Protein AF-0000000084575273 (afdb_homodimer)

Foldseek 3Di:
DALCVLVVPPVNVVVQVVVFVVVQCVVVDPPCPCLPPVCPPVSQPADEWDWDWDQDPVVQKIKIKTQAAPDDPVQWDWDDDPQKIKIKGWFDDPVPPPPPDDPDDDDHTTIGMGIGGHEPPFDPVQWDWDDDNRMIMIMGGRYDPVPPPPPPPPD/DALCVLVVPPVNVVVQVVVFVVVQCVVVDPPCPCLPPVCPPVSQPADEWDWDWDQDPVVQKIKIKTQAAPDDPVQWDWDDDPQKIKIKGWFDDPVPPPPPDDPDDDDHTTIGMGIGGHEPPFDPVQWDWDDDNRMIMIMGGRYDPVPPPPPPPPD

Structure (mmCIF, N/CA/C/O backbone):
data_AF-0000000084575273-model_v1
#
loop_
_entity.id
_entity.type
_entity.pdbx_description
1 polymer 'SHSP domain-containing protein'
#
loop_
_atom_site.group_PDB
_atom_site.id
_atom_site.type_symbol
_atom_site.label_atom_id
_atom_site.label_alt_id
_atom_site.label_comp_id
_atom_site.label_asym_id
_atom_site.label_entity_id
_atom_site.label_seq_id
_atom_site.pdbx_PDB_ins_code
_atom_site.Cartn_x
_atom_site.Cartn_y
_atom_site.Cartn_z
_atom_site.occupancy
_atom_site.B_iso_or_equiv
_atom_site.auth_seq_id
_atom_site.auth_comp_id
_atom_site.auth_asym_id
_atom_site.auth_atom_id
_atom_site.pdbx_PDB_model_num
ATOM 1 N N . MET A 1 1 ? -7.199 26.141 14.109 1 49.16 1 MET A N 1
ATOM 2 C CA . MET A 1 1 ? -8.18 25.125 13.758 1 49.16 1 MET A CA 1
ATOM 3 C C . MET A 1 1 ? -7.613 23.719 13.977 1 49.16 1 MET A C 1
ATOM 5 O O . MET A 1 1 ? -6.41 23.5 13.82 1 49.16 1 MET A O 1
ATOM 9 N N . SER A 1 2 ? -8.273 22.859 14.727 1 63.16 2 SER A N 1
ATOM 10 C CA . SER A 1 2 ? -7.863 21.516 15.086 1 63.16 2 SER A CA 1
ATOM 11 C C . SER A 1 2 ? -7.918 20.578 13.883 1 63.16 2 SER A C 1
ATOM 13 O O . SER A 1 2 ? -8.742 20.75 12.984 1 63.16 2 SER A O 1
ATOM 15 N N . LEU A 1 3 ? -6.77 20.016 13.594 1 72.94 3 LEU A N 1
ATOM 16 C CA . LEU A 1 3 ? -6.73 19.031 12.5 1 72.94 3 LEU A CA 1
ATOM 17 C C . LEU A 1 3 ? -7.93 18.094 12.57 1 72.94 3 LEU A C 1
ATOM 19 O O . LEU A 1 3 ? -8.492 17.734 11.539 1 72.94 3 LEU A O 1
ATOM 23 N N . VAL A 1 4 ? -8.383 17.938 13.672 1 65.69 4 VAL A N 1
ATOM 24 C CA . VAL A 1 4 ? -9.531 17.062 13.875 1 65.69 4 VAL A CA 1
ATOM 25 C C . VAL A 1 4 ? -10.773 17.672 13.25 1 65.69 4 VAL A C 1
ATOM 27 O O . VAL A 1 4 ? -11.555 16.984 12.594 1 65.69 4 VAL A O 1
ATOM 30 N N . SER A 1 5 ? -10.859 18.969 13.469 1 67.94 5 SER A N 1
ATOM 31 C CA . SER A 1 5 ? -12.031 19.656 12.945 1 67.94 5 SER A CA 1
ATOM 32 C C . SER A 1 5 ? -12.039 19.656 11.414 1 67.94 5 SER A C 1
ATOM 34 O O . SER A 1 5 ? -13.086 19.453 10.797 1 67.94 5 SER A O 1
ATOM 36 N N . PHE A 1 6 ? -10.906 19.781 10.953 1 72.81 6 PHE A N 1
ATOM 37 C CA . PHE A 1 6 ? -10.797 19.812 9.5 1 72.81 6 PHE A CA 1
ATOM 38 C C . PHE A 1 6 ? -11.117 18.453 8.898 1 72.81 6 PHE A C 1
ATOM 40 O O . PHE A 1 6 ? -11.906 18.359 7.953 1 72.81 6 PHE A O 1
ATOM 47 N N . PHE A 1 7 ? -10.664 17.406 9.5 1 74.88 7 PHE A N 1
ATOM 48 C CA . PHE A 1 7 ? -10.789 16.094 8.891 1 74.88 7 PHE A CA 1
ATOM 49 C C . PHE A 1 7 ? -12.141 15.469 9.234 1 74.88 7 PHE A C 1
ATOM 51 O O . PHE A 1 7 ? -12.586 14.531 8.562 1 74.88 7 PHE A O 1
ATOM 58 N N . SER A 1 8 ? -12.68 15.977 10.266 1 70.81 8 SER A N 1
ATOM 59 C CA . S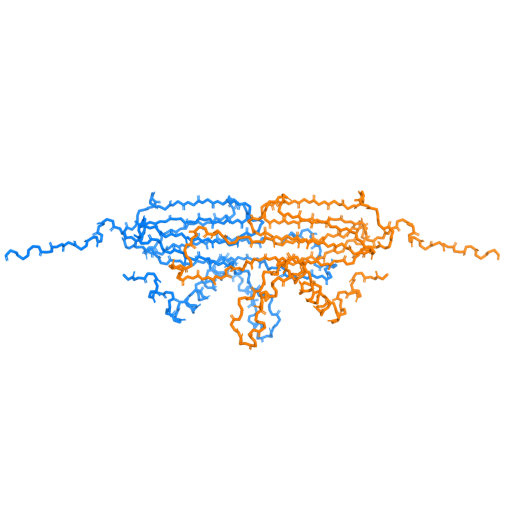ER A 1 8 ? -14.016 15.492 10.609 1 70.81 8 SER A CA 1
ATOM 60 C C . SER A 1 8 ? -15.078 16.109 9.711 1 70.81 8 SER A C 1
ATOM 62 O O . SER A 1 8 ? -16.219 15.656 9.688 1 70.81 8 SER A O 1
ATOM 64 N N . ASP A 1 9 ? -14.594 17.172 9.047 1 73.06 9 ASP A N 1
ATOM 65 C CA . ASP A 1 9 ? -15.5 17.859 8.125 1 73.06 9 ASP A CA 1
ATOM 66 C C . ASP A 1 9 ? -15.75 17.016 6.879 1 73.06 9 ASP A C 1
ATOM 68 O O . ASP A 1 9 ? -14.805 16.578 6.219 1 73.06 9 ASP A O 1
ATOM 72 N N . PRO A 1 10 ? -16.984 16.562 6.598 1 73.38 10 PRO A N 1
ATOM 73 C CA . PRO A 1 10 ? -17.297 15.82 5.375 1 73.38 10 PRO A CA 1
ATOM 74 C C . PRO A 1 10 ? -16.719 16.469 4.121 1 73.38 10 PRO A C 1
ATOM 76 O O . PRO A 1 10 ? -16.562 15.812 3.092 1 73.38 10 PRO A O 1
ATO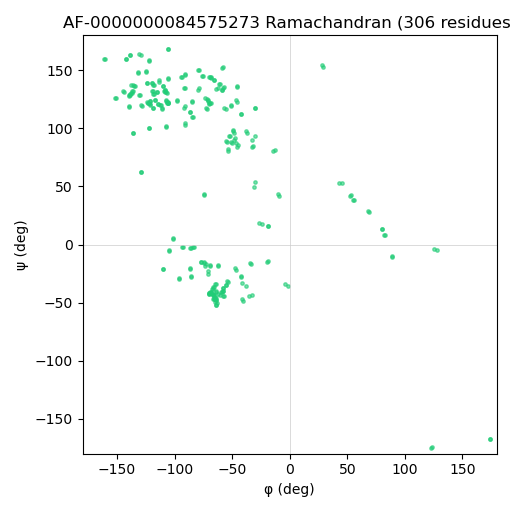M 79 N N . LEU A 1 11 ? -16.484 17.719 4.344 1 74.75 11 LEU A N 1
ATOM 80 C CA . LEU A 1 11 ? -15.969 18.469 3.205 1 74.75 11 LEU A CA 1
ATOM 81 C C . LEU A 1 11 ? -14.523 18.094 2.902 1 74.75 11 LEU A C 1
ATOM 83 O O . LEU A 1 11 ? -14.047 18.297 1.785 1 74.75 11 LEU A O 1
ATOM 87 N N . TYR A 1 12 ? -13.945 17.453 3.916 1 76.75 12 TYR A N 1
ATOM 88 C CA . TYR A 1 12 ? -12.547 17.094 3.703 1 76.75 12 TYR A CA 1
ATOM 89 C C . TYR A 1 12 ? -12.414 16.078 2.578 1 76.75 12 TYR A C 1
ATOM 91 O O . TYR A 1 12 ? -11.586 16.25 1.677 1 76.75 12 TYR A O 1
ATOM 99 N N . ASP A 1 13 ? -13.188 15.055 2.66 1 77.62 13 ASP A N 1
ATOM 100 C CA . ASP A 1 13 ? -13.133 14.023 1.634 1 77.62 13 ASP A CA 1
ATOM 101 C C . ASP A 1 13 ? -13.422 14.602 0.251 1 77.62 13 ASP A C 1
ATOM 103 O O . ASP A 1 13 ? -12.789 14.219 -0.734 1 77.62 13 ASP A O 1
ATOM 107 N N . GLU A 1 14 ? -14.328 15.5 0.305 1 77.75 14 GLU A N 1
ATOM 108 C CA . GLU A 1 14 ? -14.703 16.125 -0.96 1 77.75 14 GLU A CA 1
ATOM 109 C C . GLU A 1 14 ? -13.578 17.016 -1.481 1 77.75 14 GLU A C 1
ATOM 111 O O . GLU A 1 14 ? -13.273 17.016 -2.676 1 77.75 14 GLU A O 1
ATOM 116 N N . PHE A 1 15 ? -13.055 17.703 -0.609 1 76.69 15 PHE A N 1
ATOM 117 C CA . PHE A 1 15 ? -11.961 18.594 -0.99 1 76.69 15 PHE A CA 1
ATOM 118 C C . PHE A 1 15 ? -10.766 17.781 -1.479 1 76.69 15 PHE A C 1
ATOM 120 O O . PHE A 1 15 ? -10.172 18.109 -2.51 1 76.69 15 PHE A O 1
ATOM 127 N N . ASP A 1 16 ? -10.469 16.781 -0.729 1 79.75 16 ASP A N 1
ATOM 128 C CA . ASP A 1 16 ? -9.344 15.93 -1.094 1 79.75 16 ASP A CA 1
ATOM 129 C C . ASP A 1 16 ? -9.555 15.312 -2.475 1 79.75 16 ASP A C 1
ATOM 131 O O . ASP A 1 16 ? -8.617 15.258 -3.281 1 79.75 16 ASP A O 1
ATOM 135 N N . ARG A 1 17 ? -10.734 14.914 -2.711 1 78.56 17 ARG A N 1
ATOM 136 C CA . ARG A 1 17 ? -11.062 14.344 -4.012 1 78.56 17 ARG A CA 1
ATOM 137 C C . ARG A 1 17 ? -10.961 15.383 -5.113 1 78.56 17 ARG A C 1
ATOM 139 O O . ARG A 1 17 ? -10.406 15.117 -6.18 1 78.56 17 ARG A O 1
ATOM 146 N N . LEU A 1 18 ? -11.477 16.547 -4.801 1 77.19 18 LEU A N 1
ATOM 147 C CA . LEU A 1 18 ? -11.438 17.625 -5.777 1 77.19 18 LEU A CA 1
ATOM 148 C C . LEU A 1 18 ? -10 18.031 -6.078 1 77.19 18 LEU A C 1
ATOM 150 O O . LEU A 1 18 ? -9.648 18.281 -7.234 1 77.19 18 LEU A O 1
ATOM 154 N N . PHE A 1 19 ? -9.258 18.078 -5.105 1 78.62 19 PHE A N 1
ATOM 155 C CA . PHE A 1 19 ? -7.855 18.422 -5.285 1 78.62 19 PHE A CA 1
ATOM 156 C C . PHE A 1 19 ? -7.129 17.359 -6.09 1 78.62 19 PHE A C 1
ATOM 158 O O . PHE A 1 19 ? -6.332 17.672 -6.977 1 78.62 19 PHE A O 1
ATOM 165 N N . ASP A 1 20 ? -7.363 16.172 -5.711 1 80.19 20 ASP A N 1
ATOM 166 C CA . ASP A 1 20 ? -6.738 15.07 -6.445 1 80.19 20 ASP A CA 1
ATOM 167 C C . ASP A 1 20 ? -7.117 15.109 -7.922 1 80.19 20 ASP A C 1
ATOM 169 O O . ASP A 1 20 ? -6.258 14.938 -8.789 1 80.19 20 ASP A O 1
ATOM 173 N N . GLU A 1 21 ? -8.352 15.336 -8.156 1 78.75 21 GLU A N 1
ATOM 174 C CA . GLU A 1 21 ? -8.82 15.398 -9.539 1 78.75 21 GLU A CA 1
ATOM 175 C C . GLU A 1 21 ? -8.203 16.578 -10.281 1 78.75 21 GLU A C 1
ATOM 177 O O . GLU A 1 21 ? -7.777 16.438 -11.43 1 78.75 21 GLU A O 1
ATOM 182 N N . ALA A 1 22 ? -8.227 17.672 -9.656 1 78.69 22 ALA A N 1
ATOM 183 C CA . ALA A 1 22 ? -7.648 18.875 -10.258 1 78.69 22 ALA A CA 1
ATOM 184 C C . ALA A 1 22 ? -6.156 18.688 -10.531 1 78.69 22 ALA A C 1
ATOM 186 O O . ALA A 1 22 ? -5.656 19.094 -11.586 1 78.69 22 ALA A O 1
ATOM 187 N N . PHE A 1 23 ? -5.512 18.172 -9.703 1 78 23 PHE A N 1
ATOM 188 C CA . PHE A 1 23 ? -4.082 17.922 -9.828 1 78 23 PHE A CA 1
ATOM 189 C C . PHE A 1 23 ? -3.801 16.953 -10.969 1 78 23 PHE A C 1
ATOM 191 O O . PHE A 1 23 ? -2.916 17.203 -11.797 1 78 23 PHE A O 1
ATOM 198 N N . THR A 1 24 ? -4.48 15.859 -10.922 1 76 24 THR A N 1
ATOM 199 C CA . THR A 1 24 ? -4.285 14.859 -11.961 1 76 24 THR A CA 1
ATOM 200 C C . THR A 1 24 ? -4.566 15.453 -13.336 1 76 24 THR A C 1
ATOM 202 O O . THR A 1 24 ? -3.836 15.18 -14.297 1 76 24 THR A O 1
ATOM 205 N N . ARG A 1 25 ? -5.559 16.266 -13.469 1 76.25 25 ARG A N 1
ATOM 206 C CA . ARG A 1 25 ? -5.918 16.891 -14.734 1 76.25 25 ARG A CA 1
ATOM 207 C C . ARG A 1 25 ? -4.836 17.875 -15.18 1 76.25 25 ARG A C 1
ATOM 209 O O . ARG A 1 25 ? -4.52 17.953 -16.375 1 76.25 25 ARG A O 1
ATOM 216 N N . ARG A 1 26 ? -4.359 18.625 -14.266 1 76.19 26 ARG A N 1
ATOM 217 C CA . ARG A 1 26 ? -3.373 19.656 -14.562 1 76.19 26 ARG A CA 1
ATOM 218 C C . ARG A 1 26 ? -2.031 19.031 -14.938 1 76.19 26 ARG A C 1
ATOM 220 O O . ARG A 1 26 ? -1.304 19.578 -15.773 1 76.19 26 ARG A O 1
ATOM 227 N N . THR A 1 27 ? -1.671 18.094 -14.281 1 72.62 27 THR A N 1
ATOM 228 C CA . THR A 1 27 ? -0.348 17.516 -14.492 1 72.62 27 THR A CA 1
ATOM 229 C C . THR A 1 27 ? -0.38 16.484 -15.617 1 72.62 27 THR A C 1
ATOM 231 O O . THR A 1 27 ? 0.667 16.094 -16.141 1 72.62 27 THR A O 1
ATOM 234 N N . SER A 1 28 ? -1.51 15.922 -15.789 1 71.06 28 SER A N 1
ATOM 235 C CA . SER A 1 28 ? -1.621 15.008 -16.922 1 71.06 28 SER A CA 1
ATOM 236 C C . SER A 1 28 ? -1.703 15.773 -18.234 1 71.06 28 SER A C 1
ATOM 238 O O . SER A 1 28 ? -1.448 15.211 -19.312 1 71.06 28 SER A O 1
ATOM 240 N N . GLY A 1 29 ? -0.946 16.922 -18.672 1 55.94 29 GLY A N 1
ATOM 241 C CA . GLY A 1 29 ? -1.046 17.719 -19.891 1 55.94 29 GLY A CA 1
ATOM 242 C C . GLY A 1 29 ? -2.443 17.75 -20.484 1 55.94 29 GLY A C 1
ATOM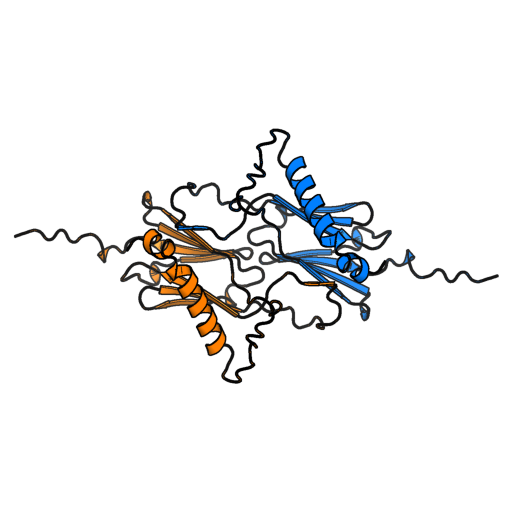 243 O O . GLY A 1 29 ? -3.287 16.922 -20.109 1 55.94 29 GLY A O 1
ATOM 244 N N . GLY A 1 30 ? -2.801 19.016 -21.312 1 48.44 30 GLY A N 1
ATOM 245 C CA . GLY A 1 30 ? -4.027 19.406 -21.984 1 48.44 30 GLY A CA 1
ATOM 246 C C . GLY A 1 30 ? -4.711 18.25 -22.688 1 48.44 30 GLY A C 1
ATOM 247 O O . GLY A 1 30 ? -5.734 18.438 -23.359 1 48.44 30 GLY A O 1
ATOM 248 N N . ASN A 1 31 ? -3.936 17.484 -23.469 1 40.25 31 ASN A N 1
ATOM 249 C CA . ASN A 1 31 ? -4.812 16.547 -24.156 1 40.25 31 ASN A CA 1
ATOM 250 C C . ASN A 1 31 ? -5.691 15.781 -23.188 1 40.25 31 ASN A C 1
ATOM 252 O O . ASN A 1 31 ? -5.184 15.055 -22.328 1 40.25 31 ASN A O 1
ATOM 256 N N . GLY A 1 32 ? -6.777 16.484 -22.781 1 39.19 32 GLY A N 1
ATOM 257 C CA . GLY A 1 32 ? -7.91 15.914 -22.078 1 39.19 32 GLY A CA 1
ATOM 258 C C . GLY A 1 32 ? -8.016 14.406 -22.219 1 39.19 32 GLY A C 1
ATOM 259 O O . GLY A 1 32 ? -8.781 13.906 -23.031 1 39.19 32 GLY A O 1
ATOM 260 N N . ALA A 1 33 ? -6.953 13.852 -22.641 1 36.97 33 ALA A N 1
ATOM 261 C CA . ALA A 1 33 ? -7.387 12.461 -22.688 1 36.97 33 ALA A CA 1
ATOM 262 C C . ALA A 1 33 ? -8.438 12.18 -21.625 1 36.97 33 ALA A C 1
ATOM 264 O O . ALA A 1 33 ? -8.289 12.586 -20.469 1 36.97 33 ALA A O 1
ATOM 265 N N . GLN A 1 34 ? -9.688 12.297 -22 1 34.72 34 GLN A N 1
ATOM 266 C CA . GLN A 1 34 ? -10.906 11.766 -21.391 1 34.72 34 GLN A CA 1
ATOM 267 C C . GLN A 1 34 ? -10.586 10.789 -20.266 1 34.72 34 GLN A C 1
ATOM 269 O O . GLN A 1 34 ? -10.25 9.633 -20.531 1 34.72 34 GLN A O 1
ATOM 274 N N . VAL A 1 35 ? -9.641 11.102 -19.484 1 39.31 35 VAL A N 1
ATOM 275 C CA . VAL A 1 35 ? -10.016 10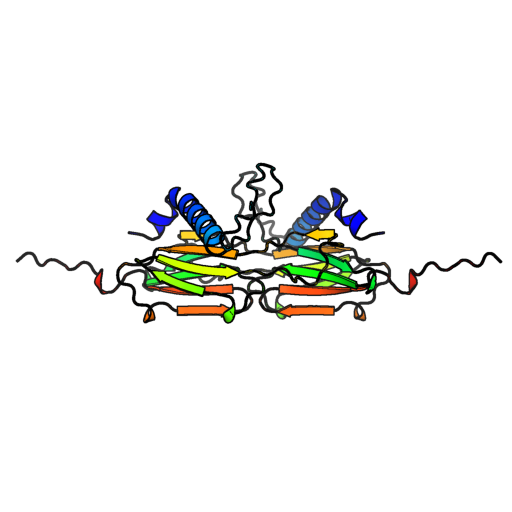.227 -18.391 1 39.31 35 VAL A CA 1
ATOM 276 C C . VAL A 1 35 ? -11.531 10.047 -18.359 1 39.31 35 VAL A C 1
ATOM 278 O O . VAL A 1 35 ? -12.273 11 -18.109 1 39.31 35 VAL A O 1
ATOM 281 N N . ALA A 1 36 ? -12.062 9.727 -19.516 1 34.69 36 ALA A N 1
ATOM 282 C CA . ALA A 1 36 ? -13.484 9.383 -19.625 1 34.69 36 ALA A CA 1
ATOM 283 C C . ALA A 1 36 ? -14.102 9.156 -18.25 1 34.69 36 ALA A C 1
ATOM 285 O O . ALA A 1 36 ? -13.625 8.312 -17.484 1 34.69 36 ALA A O 1
ATOM 286 N N . ARG A 1 37 ? -14.484 10.172 -17.531 1 36.38 37 ARG A N 1
ATOM 287 C CA . ARG A 1 37 ? -15.633 9.859 -16.688 1 36.38 37 ARG A CA 1
ATOM 288 C C . ARG A 1 37 ? -16.438 8.695 -17.281 1 36.38 37 ARG A C 1
ATOM 290 O O . ARG A 1 37 ? -17.422 8.914 -17.984 1 36.38 37 ARG A O 1
ATOM 297 N N . ARG A 1 38 ? -15.867 7.879 -18.234 1 34.81 38 ARG A N 1
ATOM 298 C CA . ARG A 1 38 ? -16.875 6.852 -18.5 1 34.81 38 ARG A CA 1
ATOM 299 C C . ARG A 1 38 ? -17.688 6.551 -17.234 1 34.81 38 ARG A C 1
ATOM 301 O O . ARG A 1 38 ? -17.109 6.223 -16.188 1 34.81 38 ARG A O 1
ATOM 308 N N . ASP A 1 39 ? -18.672 7.273 -16.938 1 35.72 39 ASP A N 1
ATOM 309 C CA . ASP A 1 39 ? -19.812 6.898 -16.125 1 35.72 39 ASP A CA 1
ATOM 310 C C . ASP A 1 39 ? -19.719 5.445 -15.664 1 35.72 39 ASP A C 1
ATOM 312 O O . ASP A 1 39 ? -20.641 4.91 -15.07 1 35.72 39 ASP A O 1
ATOM 316 N N . ASN A 1 40 ? -19.125 4.609 -16.656 1 36.75 40 ASN A N 1
ATOM 317 C CA . ASN A 1 40 ? -19.281 3.193 -16.344 1 36.75 40 ASN A CA 1
ATOM 318 C C . ASN A 1 40 ? -18.453 2.789 -15.133 1 36.75 40 ASN A C 1
ATOM 320 O O . ASN A 1 40 ? -17.297 3.197 -15 1 36.75 40 ASN A O 1
ATOM 324 N N . ASN A 1 41 ? -19 2.299 -14.164 1 40.75 41 ASN A N 1
ATOM 325 C CA . ASN A 1 41 ? -18.594 1.621 -12.938 1 40.75 41 ASN A CA 1
ATOM 326 C C . ASN A 1 41 ? -17.172 1.079 -13.023 1 40.75 41 ASN A C 1
ATOM 328 O O . ASN A 1 41 ? -16.703 0.406 -12.109 1 40.75 41 ASN A O 1
ATOM 332 N N . ASN A 1 42 ? -16.484 0.991 -14.359 1 40 42 ASN A N 1
ATOM 333 C CA . ASN A 1 42 ? -15.227 0.257 -14.492 1 40 42 ASN A CA 1
ATOM 334 C C . ASN A 1 42 ? -14.031 1.2 -14.609 1 40 42 ASN A C 1
ATOM 336 O O . ASN A 1 42 ? -13.062 0.896 -15.305 1 40 42 ASN A O 1
ATOM 340 N N . ALA A 1 43 ? -14.086 2.48 -14.688 1 44.41 43 ALA A N 1
ATOM 341 C CA . ALA A 1 43 ? -12.898 3.314 -14.805 1 44.41 43 ALA A CA 1
ATOM 342 C C . ALA A 1 43 ? -11.82 2.881 -13.812 1 44.41 43 ALA A C 1
ATOM 344 O O . ALA A 1 43 ? -12.125 2.529 -12.672 1 44.41 43 ALA A O 1
ATOM 345 N N . PRO A 1 44 ? -10.672 2.557 -14.367 1 49.44 44 PRO A N 1
ATOM 346 C CA . PRO A 1 44 ? -9.633 2.143 -13.422 1 49.44 44 PRO A CA 1
ATOM 347 C C . PRO A 1 44 ? -9.469 3.119 -12.266 1 49.44 44 PRO A C 1
ATOM 349 O O . PRO A 1 44 ? -9.438 4.336 -12.469 1 49.44 44 PRO A O 1
ATOM 352 N N . ARG A 1 45 ? -9.977 2.928 -11.219 1 60.06 45 ARG A N 1
ATOM 353 C CA . ARG A 1 45 ? -9.883 3.791 -10.047 1 60.06 45 ARG A CA 1
ATOM 354 C C . ARG A 1 45 ? -8.461 4.312 -9.859 1 60.06 45 ARG A C 1
ATOM 356 O O . ARG A 1 45 ? -7.5 3.541 -9.922 1 60.06 45 ARG A O 1
ATOM 363 N N . ALA A 1 46 ? -8.227 5.699 -10.047 1 74.5 46 ALA A N 1
ATOM 364 C CA . ALA A 1 46 ? -6.98 6.43 -9.844 1 74.5 46 ALA A CA 1
ATOM 365 C C . ALA A 1 46 ? -6.328 6.043 -8.523 1 74.5 46 ALA A C 1
ATOM 367 O O . ALA A 1 46 ? -7.023 5.734 -7.547 1 74.5 46 ALA A O 1
ATOM 368 N N . PHE A 1 47 ? -5.016 5.836 -8.602 1 84.25 47 PHE A N 1
ATOM 369 C CA . PHE A 1 47 ? -4.262 5.551 -7.387 1 84.25 47 PHE A CA 1
ATOM 370 C C . PHE A 1 47 ? -4.469 6.652 -6.352 1 84.25 47 PHE A C 1
ATOM 372 O O . PHE A 1 47 ? -4.262 7.832 -6.645 1 84.25 47 PHE A O 1
ATOM 379 N N . ARG A 1 48 ? -5.023 6.352 -5.281 1 89.75 48 ARG A N 1
ATOM 380 C CA . ARG A 1 48 ? -5.188 7.219 -4.121 1 89.75 48 ARG A CA 1
ATOM 381 C C . ARG A 1 48 ? -4.555 6.602 -2.881 1 89.75 48 ARG A C 1
ATOM 383 O O . ARG A 1 48 ? -5.148 5.734 -2.236 1 89.75 48 ARG A O 1
ATOM 390 N N . PRO A 1 49 ? -3.348 7.059 -2.543 1 94.06 49 PRO A N 1
ATOM 391 C CA . PRO A 1 49 ? -2.654 6.438 -1.411 1 94.06 49 PRO A CA 1
ATOM 392 C C . PRO A 1 49 ? -3.428 6.574 -0.101 1 94.06 49 PRO A C 1
ATOM 394 O O . PRO A 1 49 ? -4.039 7.613 0.155 1 94.06 49 PRO A O 1
ATOM 397 N N . SER A 1 50 ? -3.461 5.52 0.679 1 93.12 50 SER A N 1
ATOM 398 C CA . SER A 1 50 ? -4.016 5.586 2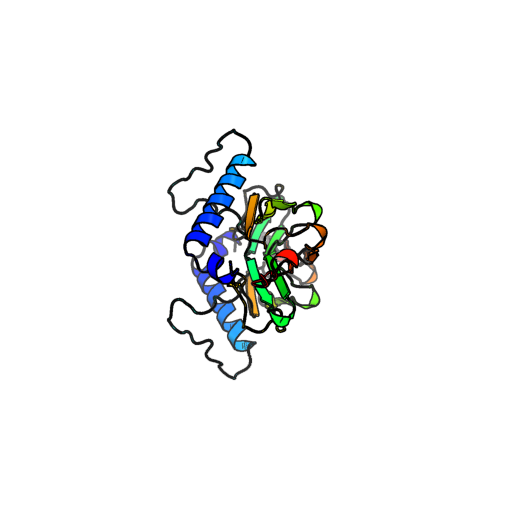.027 1 93.12 50 SER A CA 1
ATOM 399 C C . SER A 1 50 ? -3.145 6.441 2.941 1 93.12 50 SER A C 1
ATOM 401 O O . SER A 1 50 ? -1.916 6.383 2.869 1 93.12 50 SER A O 1
ATOM 403 N N . VAL A 1 51 ? -3.816 7.195 3.859 1 93 51 VAL A N 1
ATOM 404 C CA . VAL A 1 51 ? -3.08 8.078 4.754 1 93 51 VAL A CA 1
ATOM 405 C C . VAL A 1 51 ? -3.604 7.93 6.18 1 93 51 VAL A C 1
ATOM 407 O O . VAL A 1 51 ? -4.812 7.809 6.395 1 93 51 VAL A O 1
ATOM 410 N N . ASP A 1 52 ? -2.652 7.867 7.125 1 92.19 52 ASP A N 1
ATOM 411 C CA . ASP A 1 52 ? -2.951 8.062 8.539 1 92.19 52 ASP A CA 1
ATOM 412 C C . ASP A 1 52 ? -2.408 9.398 9.039 1 92.19 52 ASP A C 1
ATOM 414 O O . ASP A 1 52 ? -1.277 9.766 8.727 1 92.19 52 ASP A O 1
ATOM 418 N N . ILE A 1 53 ? -3.225 10.094 9.734 1 91.69 53 ILE A N 1
ATOM 419 C CA . ILE A 1 53 ? -2.777 11.328 10.375 1 91.69 53 ILE A CA 1
ATOM 420 C C . ILE A 1 53 ? -3 11.234 11.883 1 91.69 53 ILE A C 1
ATOM 422 O O . ILE A 1 53 ? -4.129 11.039 12.336 1 91.69 53 ILE A O 1
ATOM 426 N N . HIS A 1 54 ? -1.912 11.359 12.562 1 91.56 54 HIS A N 1
ATOM 427 C CA . HIS A 1 54 ? -1.925 11.258 14.023 1 91.56 54 HIS A CA 1
ATOM 428 C C . HIS A 1 54 ? -1.43 12.547 14.664 1 91.56 54 HIS A C 1
ATOM 430 O O . HIS A 1 54 ? -0.397 13.094 14.266 1 91.56 54 HIS A O 1
ATOM 436 N N . GLU A 1 55 ? -2.221 12.977 15.633 1 88.62 55 GLU A N 1
ATOM 437 C CA . GLU A 1 55 ? -1.827 14.148 16.406 1 88.62 55 GLU A CA 1
ATOM 438 C C . GLU A 1 55 ? -1.394 13.75 17.828 1 88.62 55 GLU A C 1
ATOM 440 O O . GLU A 1 55 ? -2.152 13.117 18.547 1 88.62 55 GLU A O 1
ATOM 445 N N . ASP A 1 56 ? -0.205 14.141 18.125 1 88.12 56 ASP A N 1
ATOM 446 C CA . ASP A 1 56 ? 0.315 13.977 19.484 1 88.12 56 ASP A CA 1
ATOM 447 C C . ASP A 1 56 ? 0.395 15.328 20.203 1 88.12 56 ASP A C 1
ATOM 449 O O . ASP A 1 56 ? 1.367 16.062 20.047 1 88.12 56 ASP A O 1
ATOM 453 N N . LYS A 1 57 ? -0.565 15.594 21.062 1 84.62 57 LYS A N 1
ATOM 454 C CA . LYS A 1 57 ? -0.647 16.875 21.734 1 84.62 57 LYS A CA 1
ATOM 455 C C . LYS A 1 57 ? 0.518 17.062 22.703 1 84.62 57 LYS A C 1
ATOM 457 O O . LYS A 1 57 ? 1.06 18.172 22.828 1 84.62 57 LYS A O 1
ATOM 462 N N . GLU A 1 58 ? 0.851 15.969 23.344 1 86.5 58 GLU A N 1
ATOM 463 C CA . GLU A 1 58 ? 1.921 16.031 24.328 1 86.5 58 GLU A CA 1
ATOM 464 C C . GLU A 1 58 ? 3.256 16.375 23.688 1 86.5 58 GLU A C 1
ATOM 466 O O . GLU A 1 58 ? 4.016 17.188 24.203 1 86.5 58 GLU A O 1
ATOM 471 N N . LYS A 1 59 ? 3.445 15.93 22.531 1 89.25 59 LYS A N 1
ATOM 472 C CA . LYS A 1 59 ? 4.715 16.156 21.844 1 89.25 59 LYS A CA 1
ATOM 473 C C . LYS A 1 59 ? 4.598 17.281 20.828 1 89.25 59 LYS A C 1
ATOM 475 O O . LYS A 1 59 ? 5.559 17.594 20.125 1 89.25 59 LYS A O 1
ATOM 480 N N . ASN A 1 60 ? 3.477 17.922 20.766 1 89.81 60 ASN A N 1
ATOM 481 C CA . ASN A 1 60 ? 3.211 18.938 19.734 1 89.81 60 ASN A CA 1
ATOM 482 C C . ASN A 1 60 ? 3.654 18.453 18.359 1 89.81 60 ASN A C 1
ATOM 484 O O . ASN A 1 60 ? 4.395 19.156 17.672 1 89.81 60 ASN A O 1
ATOM 488 N N . LEU A 1 61 ? 3.146 17.234 18 1 91.62 61 LEU A N 1
ATOM 489 C CA . LEU A 1 61 ? 3.639 16.594 16.781 1 91.62 61 LEU A CA 1
ATOM 490 C C . LEU A 1 61 ? 2.49 15.977 15.984 1 91.62 61 LEU A C 1
ATOM 492 O O . LEU A 1 61 ? 1.619 15.32 16.562 1 91.62 61 LEU A O 1
ATOM 496 N N . VAL A 1 62 ? 2.492 16.312 14.719 1 92.5 62 VAL A N 1
ATOM 497 C CA . VAL A 1 62 ? 1.595 15.641 13.781 1 92.5 62 VAL A CA 1
ATOM 498 C C . VAL A 1 62 ? 2.395 14.695 12.891 1 92.5 62 VAL A C 1
ATOM 500 O O . VAL A 1 62 ? 3.459 15.062 12.383 1 92.5 62 VAL A O 1
ATOM 503 N N . THR A 1 63 ? 1.897 13.5 12.812 1 94.06 63 THR A N 1
ATOM 504 C CA . THR A 1 63 ? 2.527 12.516 11.945 1 94.06 63 THR A CA 1
ATOM 505 C C . THR A 1 63 ? 1.56 12.047 10.859 1 94.06 63 THR A C 1
ATOM 507 O O . THR A 1 63 ? 0.481 11.531 11.156 1 94.06 63 THR A O 1
ATOM 510 N N . ALA A 1 64 ? 1.912 12.297 9.625 1 94.31 64 ALA A N 1
ATOM 511 C CA . ALA A 1 64 ? 1.163 11.797 8.477 1 94.31 64 ALA A CA 1
ATOM 512 C C . ALA A 1 64 ? 1.908 10.656 7.793 1 94.31 64 ALA A C 1
ATOM 514 O O . ALA A 1 64 ? 3.072 10.805 7.414 1 94.31 64 ALA A O 1
ATOM 515 N N . THR A 1 65 ? 1.243 9.531 7.719 1 95.19 65 THR A N 1
ATOM 516 C CA . THR A 1 65 ? 1.848 8.344 7.125 1 95.19 65 THR A CA 1
ATOM 517 C C . THR A 1 65 ? 1.115 7.949 5.848 1 95.19 65 THR A C 1
ATOM 519 O O . THR A 1 65 ? -0.094 7.711 5.867 1 95.19 65 THR A O 1
ATOM 522 N N . PHE A 1 66 ? 1.817 7.895 4.672 1 95.88 66 PHE A N 1
ATOM 523 C CA . PHE A 1 66 ? 1.262 7.57 3.363 1 95.88 66 PHE A CA 1
ATOM 524 C C . PHE A 1 66 ? 1.758 6.211 2.887 1 95.88 66 PHE A C 1
ATOM 526 O O . PHE A 1 66 ? 2.941 5.895 3.021 1 95.88 66 PHE A O 1
ATOM 533 N N . GLU A 1 67 ? 0.867 5.418 2.35 1 96.06 67 GLU A N 1
ATOM 534 C CA . GLU A 1 67 ? 1.301 4.207 1.658 1 96.06 67 GLU A CA 1
ATOM 535 C C . GLU A 1 67 ? 1.622 4.492 0.194 1 96.06 67 GLU A C 1
ATOM 537 O O . GLU A 1 67 ? 0.726 4.801 -0.595 1 96.06 67 GLU A O 1
ATOM 542 N N . LEU A 1 68 ? 2.9 4.352 -0.135 1 96.06 68 LEU A N 1
ATOM 543 C CA . LEU A 1 68 ? 3.387 4.617 -1.484 1 96.06 68 LEU A CA 1
ATOM 544 C C . LEU A 1 68 ? 4.211 3.443 -2.008 1 96.06 68 LEU A C 1
ATOM 546 O O . LEU A 1 68 ? 5.391 3.602 -2.33 1 96.06 68 LEU A O 1
ATOM 550 N N . PRO A 1 69 ? 3.561 2.295 -2.133 1 94.56 69 PRO A N 1
ATOM 551 C CA . PRO A 1 69 ? 4.32 1.119 -2.566 1 94.56 69 PRO A CA 1
ATOM 552 C C . PRO A 1 69 ? 4.988 1.315 -3.926 1 94.56 69 PRO A C 1
ATOM 554 O O . PRO A 1 69 ? 4.332 1.734 -4.883 1 94.56 69 PRO A O 1
ATOM 557 N N . GLY A 1 70 ? 6.266 0.955 -3.988 1 93.31 70 GLY A N 1
ATOM 558 C CA . GLY A 1 70 ? 6.992 0.966 -5.246 1 93.31 70 GLY A CA 1
ATOM 559 C C . GLY A 1 70 ? 7.648 2.301 -5.547 1 93.31 70 GLY A C 1
ATOM 560 O O . GLY A 1 70 ? 8.438 2.412 -6.488 1 93.31 70 GLY A O 1
ATOM 561 N N . LEU A 1 71 ? 7.32 3.326 -4.762 1 94.06 71 LEU A N 1
ATOM 562 C CA . LEU A 1 71 ? 7.863 4.652 -5.039 1 94.06 71 LEU A CA 1
ATOM 563 C C . LEU A 1 71 ? 9.172 4.875 -4.285 1 94.06 71 LEU A C 1
ATOM 565 O O . LEU A 1 71 ? 9.359 4.34 -3.189 1 94.06 71 LEU A O 1
ATOM 569 N N . LYS A 1 72 ? 10.016 5.617 -4.945 1 93.94 72 LYS A N 1
ATOM 570 C CA . LYS A 1 72 ? 11.258 6.078 -4.336 1 93.94 72 LYS A CA 1
ATOM 571 C C . LYS A 1 72 ? 11.18 7.559 -3.975 1 93.94 72 LYS A C 1
ATOM 573 O O . LYS A 1 72 ? 10.227 8.25 -4.359 1 93.94 72 LYS A O 1
ATOM 578 N N . LYS A 1 73 ? 12.156 7.961 -3.219 1 94.62 73 LYS A N 1
ATOM 579 C CA . LYS A 1 73 ? 12.18 9.344 -2.752 1 94.62 73 LYS A CA 1
ATOM 580 C C . LYS A 1 73 ? 12.102 10.32 -3.922 1 94.62 73 LYS A C 1
ATOM 582 O O . LYS A 1 73 ? 11.445 11.359 -3.83 1 94.62 73 LYS A O 1
ATOM 587 N N . GLU A 1 74 ? 12.711 9.922 -5.016 1 93.69 74 GLU A N 1
ATOM 588 C CA . GLU A 1 74 ? 12.773 10.812 -6.172 1 93.69 74 GLU A CA 1
ATOM 589 C C . GLU A 1 74 ? 11.43 10.898 -6.883 1 93.69 74 GLU A C 1
ATOM 591 O O . GLU A 1 74 ? 11.195 11.812 -7.672 1 93.69 74 GLU A O 1
ATOM 596 N N . ASP A 1 75 ? 10.539 9.969 -6.578 1 92.81 75 ASP A N 1
ATOM 597 C CA . ASP A 1 75 ? 9.25 9.906 -7.25 1 92.81 75 ASP A CA 1
ATOM 598 C C . ASP A 1 75 ? 8.188 10.68 -6.473 1 92.81 75 ASP A C 1
ATOM 600 O O . ASP A 1 75 ? 7.043 10.789 -6.918 1 92.81 75 ASP A O 1
ATOM 604 N N . VAL A 1 76 ? 8.562 11.219 -5.348 1 95.88 76 VAL A N 1
ATOM 605 C CA . VAL A 1 76 ? 7.59 11.836 -4.457 1 95.88 76 VAL A CA 1
ATOM 606 C C . VAL A 1 76 ? 7.906 13.32 -4.297 1 95.88 76 VAL A C 1
ATOM 608 O O . VAL A 1 76 ? 9.062 13.703 -4.078 1 95.88 76 VAL A O 1
ATOM 611 N N . ASN A 1 77 ? 6.875 14.102 -4.504 1 95.5 77 ASN A N 1
ATOM 612 C CA . ASN A 1 77 ? 6.973 15.547 -4.285 1 95.5 77 ASN A CA 1
ATOM 613 C C . ASN A 1 77 ? 6.199 15.977 -3.041 1 95.5 77 ASN A C 1
ATOM 615 O O . ASN A 1 77 ? 5.059 15.555 -2.836 1 95.5 77 ASN A O 1
ATOM 619 N N . ILE A 1 78 ? 6.848 16.75 -2.209 1 95.62 78 ILE A N 1
ATOM 620 C CA . ILE A 1 78 ? 6.215 17.312 -1.019 1 95.62 78 ILE A CA 1
ATOM 621 C C . ILE A 1 78 ? 6.316 18.828 -1.053 1 95.62 78 ILE A C 1
ATOM 623 O O . ILE A 1 78 ? 7.414 19.391 -1.113 1 95.62 78 ILE A O 1
ATOM 627 N N . ASP A 1 79 ? 5.168 19.438 -1.008 1 92.62 79 ASP A N 1
ATOM 628 C CA . ASP A 1 79 ? 5.121 20.906 -1.067 1 92.62 79 ASP A CA 1
ATOM 629 C C . ASP A 1 79 ? 4.223 21.469 0.03 1 92.62 79 ASP A C 1
ATOM 631 O O . ASP A 1 79 ? 3.262 20.812 0.448 1 92.62 79 ASP A O 1
ATOM 635 N N . VAL A 1 80 ? 4.645 22.656 0.475 1 91.06 80 VAL A N 1
ATOM 636 C CA . VAL A 1 80 ? 3.799 23.391 1.408 1 91.06 80 VAL A CA 1
ATOM 637 C C . VAL A 1 80 ? 3.482 24.766 0.838 1 91.06 80 VAL A C 1
ATOM 639 O O . VAL A 1 80 ? 4.391 25.531 0.49 1 91.06 80 VAL A O 1
ATOM 642 N N . HIS A 1 81 ? 2.209 25.016 0.7 1 88.06 81 HIS A N 1
ATOM 643 C CA . HIS A 1 81 ? 1.737 26.312 0.227 1 88.06 81 HIS A CA 1
ATOM 644 C C . HIS A 1 81 ? 0.438 26.703 0.917 1 88.06 81 HIS A C 1
ATOM 646 O O . HIS A 1 81 ? -0.49 25.906 1.017 1 88.06 81 HIS A O 1
ATOM 652 N N . ASN A 1 82 ? 0.412 27.906 1.41 1 87.19 82 ASN A N 1
ATOM 653 C CA . ASN A 1 82 ? -0.789 28.453 2.043 1 87.19 82 ASN A CA 1
ATOM 654 C C . ASN A 1 82 ? -1.308 27.516 3.137 1 87.19 82 ASN A C 1
ATOM 656 O O . ASN A 1 82 ? -2.498 27.203 3.172 1 87.19 82 ASN A O 1
ATOM 660 N N . ASN A 1 83 ? -0.427 26.984 3.926 1 87.5 83 ASN A N 1
ATOM 661 C CA . ASN A 1 83 ? -0.741 26.172 5.086 1 87.5 83 ASN A CA 1
ATOM 662 C C . ASN A 1 83 ? -1.362 24.828 4.676 1 87.5 83 ASN A C 1
ATOM 664 O O . ASN A 1 83 ? -2.283 24.344 5.332 1 87.5 83 ASN A O 1
ATOM 668 N N . VAL A 1 84 ? -0.946 24.422 3.502 1 88.62 84 VAL A N 1
ATOM 669 C CA . VAL A 1 84 ? -1.377 23.094 3.051 1 88.62 84 VAL A CA 1
ATOM 670 C C . VAL A 1 84 ? -0.166 22.281 2.596 1 88.62 84 VAL A C 1
ATOM 672 O O . VAL A 1 84 ? 0.598 22.734 1.735 1 88.62 84 VAL A O 1
ATOM 675 N N . LEU A 1 85 ? 0.011 21.219 3.244 1 91.81 85 LEU A N 1
ATOM 676 C CA . LEU A 1 85 ? 1.027 20.25 2.824 1 91.81 85 LEU A CA 1
ATOM 677 C C . LEU A 1 85 ? 0.48 19.312 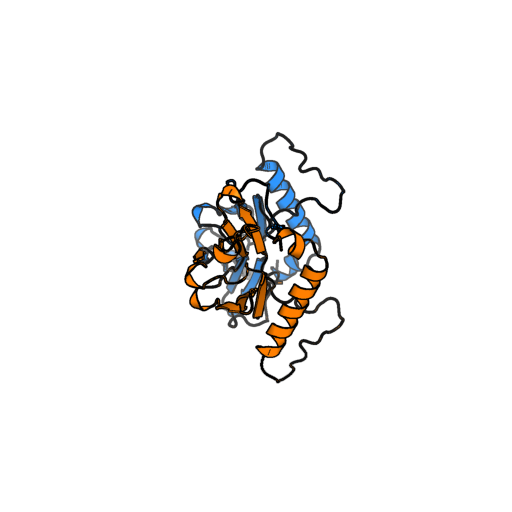1.757 1 91.81 85 LEU A C 1
ATOM 679 O O . LEU A 1 85 ? -0.564 18.688 1.951 1 91.81 85 LEU A O 1
ATOM 683 N N . THR A 1 86 ? 1.14 19.266 0.6 1 92.75 86 THR A N 1
ATOM 684 C CA . THR A 1 86 ? 0.694 18.422 -0.5 1 92.75 86 THR A CA 1
ATOM 685 C C . THR A 1 86 ? 1.746 17.359 -0.829 1 92.75 86 THR A C 1
ATOM 687 O O . THR A 1 86 ? 2.914 17.688 -1.044 1 92.75 86 THR A O 1
ATOM 690 N N . VAL A 1 87 ? 1.303 16.141 -0.79 1 95.12 87 VAL A N 1
ATOM 691 C CA . VAL A 1 87 ? 2.135 15.031 -1.236 1 95.12 87 VAL A CA 1
ATOM 692 C C . VAL A 1 87 ? 1.639 14.523 -2.588 1 95.12 87 VAL A C 1
ATOM 694 O O . VAL A 1 87 ? 0.457 14.203 -2.742 1 95.12 87 VAL A O 1
ATOM 697 N N . SER A 1 88 ? 2.549 14.555 -3.564 1 94.75 88 SER A N 1
ATOM 698 C CA . SER A 1 88 ? 2.139 14.125 -4.898 1 94.75 88 SER A CA 1
ATOM 699 C C . SER A 1 88 ? 3.215 13.273 -5.562 1 94.75 88 SER A C 1
ATOM 701 O O . SER A 1 88 ? 4.363 13.258 -5.113 1 94.75 88 SER A O 1
ATOM 703 N N . GLY A 1 89 ? 2.855 12.562 -6.574 1 93.44 89 GLY A N 1
ATOM 704 C CA . GLY A 1 89 ? 3.738 11.695 -7.344 1 93.44 89 GLY A CA 1
ATOM 705 C C . GLY A 1 89 ? 3.008 10.875 -8.391 1 93.44 89 GLY A C 1
ATOM 706 O O . GLY A 1 89 ? 1.876 11.203 -8.758 1 93.44 89 GLY A O 1
ATOM 707 N N . GLU A 1 90 ? 3.752 9.906 -8.898 1 89.88 90 GLU A N 1
ATOM 708 C CA . GLU A 1 90 ? 3.162 9.039 -9.914 1 89.88 90 GLU A CA 1
ATOM 709 C C . GLU A 1 90 ? 3.574 7.586 -9.711 1 89.88 90 GLU A C 1
ATOM 711 O O . GLU A 1 90 ? 4.766 7.277 -9.625 1 89.88 90 GLU A O 1
ATOM 716 N N . GLN A 1 91 ? 2.529 6.789 -9.492 1 86.94 91 GLN A N 1
ATOM 717 C CA . GLN A 1 91 ? 2.746 5.348 -9.469 1 86.94 91 GLN A CA 1
ATOM 718 C C . GLN A 1 91 ? 2.705 4.766 -10.883 1 86.94 91 GLN A C 1
ATOM 720 O O . GLN A 1 91 ? 1.641 4.695 -11.5 1 86.94 91 GLN A O 1
ATOM 725 N N . LYS A 1 92 ? 3.891 4.352 -11.336 1 78.31 92 LYS A N 1
ATOM 726 C CA . LYS A 1 92 ? 3.969 3.877 -12.719 1 78.31 92 LYS A CA 1
ATOM 727 C C . LYS A 1 92 ? 3.734 2.369 -12.797 1 78.31 92 LYS A C 1
ATOM 729 O O . LYS A 1 92 ? 4.105 1.631 -11.883 1 78.31 92 LYS A O 1
ATOM 734 N N . HIS A 1 93 ? 2.889 2.045 -13.797 1 70.88 93 HIS A N 1
ATOM 735 C CA . HIS A 1 93 ? 2.738 0.633 -14.125 1 70.88 93 HIS A CA 1
ATOM 736 C C . HIS A 1 93 ? 3.971 0.103 -14.852 1 70.88 93 HIS A C 1
ATOM 738 O O . HIS A 1 93 ? 4.652 0.853 -15.555 1 70.88 93 HIS A O 1
ATOM 744 N N . SER A 1 94 ? 4.559 -0.952 -14.352 1 58.44 94 SER A N 1
ATOM 745 C CA . SER A 1 94 ? 5.637 -1.453 -15.203 1 58.44 94 SER A CA 1
ATOM 746 C C . SER A 1 94 ? 5.188 -1.574 -16.656 1 58.44 94 SER A C 1
ATOM 748 O O . SER A 1 94 ? 4.152 -2.18 -16.938 1 58.44 94 SER A O 1
ATOM 750 N N . GLU A 1 95 ? 5.395 -0.466 -17.375 1 53.44 95 GLU A N 1
ATOM 751 C CA . GLU A 1 95 ? 5.098 -0.327 -18.797 1 53.44 95 GLU A CA 1
ATOM 752 C C . GLU A 1 95 ? 5.355 -1.632 -19.531 1 53.44 95 GLU A C 1
ATOM 754 O O . GLU A 1 95 ? 4.703 -1.918 -20.547 1 53.44 95 GLU A O 1
ATOM 759 N N . GLU A 1 96 ? 6.473 -2.23 -19.203 1 50.41 96 GLU A N 1
ATOM 760 C CA . GLU A 1 96 ? 6.914 -3.252 -20.156 1 50.41 96 GLU A CA 1
ATOM 761 C C . GLU A 1 96 ? 5.895 -4.383 -20.266 1 50.41 96 GLU A C 1
ATOM 763 O O . GLU A 1 96 ? 5.969 -5.203 -21.172 1 50.41 96 GLU A O 1
ATOM 768 N N . ARG A 1 97 ? 5.047 -4.461 -19.328 1 56.53 97 ARG A N 1
ATOM 769 C CA . ARG A 1 97 ? 4.273 -5.688 -19.469 1 56.53 97 ARG A CA 1
ATOM 770 C C . ARG A 1 97 ? 3.014 -5.445 -20.297 1 56.53 97 ARG A C 1
ATOM 772 O O . ARG A 1 97 ? 2.273 -4.492 -20.047 1 56.53 97 ARG A O 1
ATOM 779 N N . LYS A 1 98 ? 3.107 -5.867 -21.484 1 57.66 98 LYS A N 1
ATOM 780 C CA . LYS A 1 98 ? 2 -5.809 -22.438 1 57.66 98 LYS A CA 1
ATOM 781 C C . LYS A 1 98 ? 0.657 -5.914 -21.719 1 57.66 98 LYS A C 1
ATOM 783 O O . LYS A 1 98 ? 0.49 -6.738 -20.812 1 57.66 98 LYS A O 1
ATOM 788 N N . GLU A 1 99 ? -0.119 -4.926 -21.812 1 61.56 99 GLU A N 1
ATOM 789 C CA . GLU A 1 99 ? -1.487 -4.941 -21.297 1 61.56 99 GLU A CA 1
ATOM 790 C C . GLU A 1 99 ? -2.115 -6.324 -21.453 1 61.56 99 GLU A C 1
ATOM 792 O O . GLU A 1 99 ? -2.967 -6.715 -20.641 1 61.56 99 GLU A O 1
ATOM 797 N N . ASP A 1 100 ? -1.396 -7.141 -22.359 1 69.44 100 ASP A N 1
ATOM 798 C CA . ASP A 1 100 ? -1.925 -8.477 -22.625 1 69.44 100 ASP A CA 1
ATOM 799 C C . ASP A 1 100 ? -1.32 -9.5 -21.672 1 69.44 100 ASP A C 1
ATOM 801 O O . ASP A 1 100 ? -0.126 -9.453 -21.359 1 69.44 100 ASP A O 1
ATOM 805 N N . GLY A 1 101 ? -2.162 -10.156 -20.812 1 80.25 101 GLY A N 1
ATOM 806 C CA . GLY A 1 101 ? -1.71 -11.297 -20.031 1 80.25 101 GLY A CA 1
ATOM 807 C C . GLY A 1 101 ? -1.988 -11.172 -18.547 1 80.25 101 GLY A C 1
ATOM 808 O O . GLY A 1 101 ? -1.605 -12.039 -17.766 1 80.25 101 GLY A O 1
ATOM 809 N N . TYR A 1 102 ? -2.498 -10.008 -18.297 1 82.56 102 TYR A N 1
ATOM 810 C CA . TYR A 1 102 ? -2.859 -9.891 -16.891 1 82.56 102 TYR A CA 1
ATOM 811 C C . TYR A 1 102 ? -4.066 -10.758 -16.562 1 82.56 102 TYR A C 1
ATOM 813 O O . TYR A 1 102 ? -5.117 -10.641 -17.203 1 82.56 102 TYR A O 1
ATOM 821 N N . VAL A 1 103 ? -3.768 -11.586 -15.578 1 84.56 103 VAL A N 1
ATOM 822 C CA . VAL A 1 103 ? -4.859 -12.453 -15.148 1 84.56 103 VAL A CA 1
ATOM 823 C C . VAL A 1 103 ? -5.555 -11.844 -13.93 1 84.56 103 VAL A C 1
ATOM 825 O O . VAL A 1 103 ? -6.75 -12.062 -13.719 1 84.56 103 VAL A O 1
ATOM 828 N N . VAL A 1 104 ? -4.801 -11.094 -13.133 1 87.25 104 VAL A N 1
ATOM 829 C CA . VAL A 1 104 ? -5.312 -10.336 -12 1 87.25 104 VAL A CA 1
ATOM 830 C C . VAL A 1 104 ? -4.688 -8.945 -11.977 1 87.25 104 VAL A C 1
ATOM 832 O O . VAL A 1 104 ? -3.479 -8.797 -12.18 1 87.25 104 VAL A O 1
ATOM 835 N N . ARG A 1 105 ? -5.547 -7.938 -11.805 1 87.75 105 ARG A N 1
ATOM 836 C CA . ARG A 1 105 ? -5.086 -6.559 -11.719 1 87.75 105 ARG A CA 1
ATOM 837 C C . ARG A 1 105 ? -5.793 -5.812 -10.594 1 87.75 105 ARG A C 1
ATOM 839 O O . ARG A 1 105 ? -6.891 -5.285 -10.789 1 87.75 105 ARG A O 1
ATOM 846 N N . GLU A 1 106 ? -5.098 -5.805 -9.477 1 90.62 106 GLU A N 1
ATOM 847 C CA . GLU A 1 106 ? -5.715 -5.141 -8.336 1 90.62 106 GLU A CA 1
ATOM 848 C C . GLU A 1 106 ? -4.996 -3.84 -7.996 1 90.62 106 GLU A C 1
ATOM 850 O O . GLU A 1 106 ? -5.547 -2.982 -7.301 1 90.62 106 GLU A O 1
ATOM 855 N N . ARG A 1 107 ? -3.805 -3.732 -8.422 1 91.44 107 ARG A N 1
ATOM 856 C CA . ARG A 1 107 ? -3.012 -2.553 -8.094 1 91.44 107 ARG A CA 1
ATOM 857 C C . ARG A 1 107 ? -3.455 -1.35 -8.922 1 91.44 107 ARG A C 1
ATOM 859 O O . ARG A 1 107 ? -3.887 -1.501 -10.07 1 91.44 107 ARG A O 1
ATOM 866 N N . ARG A 1 108 ? -3.373 -0.228 -8.266 1 88.62 108 ARG A N 1
ATOM 867 C CA . ARG A 1 108 ? -3.76 1.011 -8.938 1 88.62 108 ARG A CA 1
ATOM 868 C C . ARG A 1 108 ? -2.533 1.834 -9.312 1 88.62 108 ARG A C 1
ATOM 870 O O . ARG A 1 108 ? -1.537 1.845 -8.586 1 88.62 108 ARG A O 1
ATOM 877 N N . TYR A 1 109 ? -2.67 2.418 -10.453 1 87.06 109 TYR A N 1
ATOM 878 C CA . TYR A 1 109 ? -1.557 3.197 -10.984 1 87.06 109 TYR A CA 1
ATOM 879 C C . TYR A 1 109 ? -2.018 4.586 -11.406 1 87.06 109 TYR A C 1
ATOM 881 O O . TYR A 1 109 ? -3.217 4.832 -11.547 1 87.06 109 TYR A O 1
ATOM 889 N N . GLY A 1 110 ? -0.957 5.492 -11.57 1 87.38 110 GLY A N 1
ATOM 890 C CA . GLY A 1 110 ? -1.247 6.848 -12.008 1 87.38 110 GLY A CA 1
ATOM 891 C C . GLY A 1 110 ? -0.741 7.91 -11.055 1 87.38 110 GLY A C 1
ATOM 892 O O . GLY A 1 110 ? -0.028 7.598 -10.094 1 87.38 110 GLY A O 1
ATOM 893 N N . ARG A 1 111 ? -1.123 9.117 -11.43 1 89.06 111 ARG A N 1
ATOM 894 C CA . ARG A 1 111 ? -0.736 10.258 -10.609 1 89.06 111 ARG A CA 1
ATOM 895 C C . ARG A 1 111 ? -1.646 10.383 -9.391 1 89.06 111 ARG A C 1
ATOM 897 O O . ARG A 1 111 ? -2.814 9.992 -9.438 1 89.06 111 ARG A O 1
ATOM 904 N N . PHE A 1 112 ? -1.109 10.891 -8.375 1 90.62 112 PHE A N 1
ATOM 905 C CA . PHE A 1 112 ? -1.887 11.109 -7.16 1 90.62 112 PHE A CA 1
ATOM 906 C C . PHE A 1 112 ? -1.479 12.414 -6.488 1 90.62 112 PHE A C 1
ATOM 908 O O . PHE A 1 112 ? -0.389 12.938 -6.738 1 90.62 112 PHE A O 1
ATOM 915 N N . SER A 1 113 ? -2.396 12.906 -5.652 1 92.31 113 SER A N 1
ATOM 916 C CA . SER A 1 113 ? -2.135 14.047 -4.785 1 92.31 113 SER A CA 1
ATOM 917 C C . SER A 1 113 ? -2.977 13.977 -3.514 1 92.31 113 SER A C 1
ATOM 919 O O . SER A 1 113 ? -4.184 13.742 -3.574 1 92.31 113 SER A O 1
ATOM 921 N N . ARG A 1 114 ? -2.268 14.062 -2.385 1 92.62 114 ARG A N 1
ATOM 922 C CA . ARG A 1 114 ? -2.939 14.172 -1.094 1 92.62 114 ARG A CA 1
ATOM 923 C C . ARG A 1 114 ? -2.566 15.469 -0.385 1 92.62 114 ARG A C 1
ATOM 925 O O . ARG A 1 114 ? -1.403 15.875 -0.396 1 92.62 114 ARG A O 1
ATOM 932 N N . SER A 1 115 ? -3.586 16.109 0.246 1 90.62 115 SER A N 1
ATOM 933 C CA . SER A 1 115 ? -3.34 17.375 0.909 1 90.62 115 SER A CA 1
ATOM 934 C C . SER A 1 115 ? -3.742 17.328 2.379 1 90.62 115 SER A C 1
ATOM 936 O O . SER A 1 115 ? -4.797 16.781 2.721 1 90.62 115 SER A O 1
ATOM 938 N N . ILE A 1 116 ? -2.879 17.938 3.203 1 89 116 ILE A N 1
ATOM 939 C CA . ILE A 1 116 ? -3.107 18.016 4.641 1 89 116 ILE A CA 1
ATOM 940 C C . ILE A 1 116 ? -2.922 19.453 5.117 1 89 116 ILE A C 1
ATOM 942 O O . ILE A 1 116 ? -1.905 20.078 4.824 1 89 116 ILE A O 1
ATOM 946 N N . PRO A 1 117 ? -3.893 19.906 5.805 1 88.44 117 PRO A N 1
ATOM 947 C CA . PRO A 1 117 ? -3.676 21.234 6.391 1 88.44 117 PRO A CA 1
ATOM 948 C C . PRO A 1 117 ? -2.564 21.234 7.438 1 88.44 117 PRO A C 1
ATOM 950 O O . PRO A 1 117 ? -2.42 20.281 8.195 1 88.44 117 PRO A O 1
ATOM 953 N N . VAL A 1 118 ? -1.792 22.312 7.418 1 88.75 118 VAL A N 1
ATOM 954 C CA . VAL A 1 118 ? -0.733 22.5 8.406 1 88.75 118 VAL A CA 1
ATOM 955 C C . VAL A 1 118 ? -0.946 23.812 9.156 1 88.75 118 VAL A C 1
ATOM 957 O O . VAL A 1 118 ? -1.716 24.672 8.711 1 88.75 118 VAL A O 1
ATOM 960 N N . PRO A 1 119 ? -0.333 23.875 10.328 1 87 119 PRO A N 1
ATOM 961 C CA . PRO A 1 119 ? -0.514 25.109 11.094 1 87 119 PRO A CA 1
ATOM 962 C C . PRO A 1 119 ? -0.043 26.359 10.336 1 87 119 PRO A C 1
ATOM 964 O O . PRO A 1 119 ? 0.907 26.281 9.555 1 87 119 PRO A O 1
ATOM 967 N N . GLN A 1 120 ? -0.688 27.375 10.711 1 85.62 120 GLN A N 1
ATOM 968 C CA . GLN A 1 120 ? -0.332 28.656 10.086 1 85.62 120 GLN A CA 1
ATOM 969 C C . GLN A 1 120 ? 1.11 29.031 10.406 1 85.62 120 GLN A C 1
ATOM 971 O O . GLN A 1 120 ? 1.556 28.906 11.547 1 85.62 120 GLN A O 1
ATOM 976 N N . GLY A 1 121 ? 1.836 29.469 9.352 1 83.06 121 GLY A N 1
ATOM 977 C CA . GLY A 1 121 ? 3.184 29.984 9.555 1 83.06 121 GLY A CA 1
ATOM 978 C C . GLY A 1 121 ? 4.227 28.875 9.656 1 83.06 121 GLY A C 1
ATOM 979 O O . GLY A 1 121 ? 5.379 29.141 10 1 83.06 121 GLY A O 1
ATOM 980 N N . ILE A 1 122 ? 3.83 27.719 9.391 1 86.5 122 ILE A N 1
ATOM 981 C CA . ILE A 1 122 ? 4.773 26.609 9.477 1 86.5 122 ILE A CA 1
ATOM 982 C C . ILE A 1 122 ? 5.961 26.875 8.555 1 86.5 122 ILE A C 1
ATOM 984 O O . ILE A 1 122 ? 5.789 27.375 7.441 1 86.5 122 ILE A O 1
ATOM 988 N N . LYS A 1 123 ? 7.109 26.625 9.078 1 86.69 123 LYS A N 1
ATOM 989 C CA . LYS A 1 123 ? 8.32 26.75 8.273 1 86.69 123 LYS A CA 1
ATOM 990 C C . LYS A 1 123 ? 8.719 25.406 7.668 1 86.69 123 LYS A C 1
ATOM 992 O O . LYS A 1 123 ? 8.562 24.359 8.305 1 86.69 123 LYS A O 1
ATOM 997 N N . PRO A 1 124 ? 9.234 25.453 6.477 1 87 124 PRO A N 1
ATOM 998 C CA . PRO A 1 124 ? 9.648 24.203 5.816 1 87 124 PRO A CA 1
ATOM 999 C C . PRO A 1 124 ? 10.602 23.375 6.668 1 87 124 PRO A C 1
ATOM 1001 O O . PRO A 1 124 ? 10.562 22.141 6.625 1 87 124 PRO A O 1
ATOM 1004 N N . GLU A 1 125 ? 11.383 24.062 7.43 1 89.88 125 GLU A N 1
ATOM 1005 C CA . GLU A 1 125 ? 12.375 23.359 8.242 1 89.88 125 GLU A CA 1
ATOM 1006 C C . GLU A 1 125 ? 11.711 22.547 9.352 1 89.88 125 GLU A C 1
ATOM 1008 O O . GLU A 1 125 ? 12.336 21.672 9.945 1 89.88 125 GLU A O 1
ATOM 1013 N N . GLU A 1 126 ? 10.469 22.906 9.625 1 91.62 126 GLU A N 1
ATOM 1014 C CA . GLU A 1 126 ? 9.742 22.234 10.695 1 91.62 126 GLU A CA 1
ATOM 1015 C C . GLU A 1 126 ? 9.062 20.969 10.188 1 91.62 126 GLU A C 1
ATOM 1017 O O . GLU A 1 126 ? 8.484 20.219 10.969 1 91.62 126 GLU A O 1
ATOM 1022 N N . ILE A 1 127 ? 9.203 20.766 8.906 1 93.56 127 ILE A N 1
ATOM 1023 C CA . ILE A 1 127 ? 8.594 19.594 8.289 1 93.56 127 ILE A CA 1
ATOM 1024 C C . ILE A 1 127 ? 9.672 18.562 7.961 1 93.56 127 ILE A C 1
ATOM 1026 O O . ILE A 1 127 ? 10.672 18.875 7.32 1 93.56 127 ILE A O 1
ATOM 1030 N N . LYS A 1 128 ? 9.508 17.391 8.508 1 96.44 128 LYS A N 1
ATOM 1031 C CA . LYS A 1 128 ? 10.406 16.281 8.219 1 96.44 128 LYS A CA 1
ATOM 1032 C C . LYS A 1 128 ? 9.688 15.172 7.465 1 96.44 128 LYS A C 1
ATOM 1034 O O . LYS A 1 128 ? 8.523 14.875 7.75 1 96.44 128 LYS A O 1
ATOM 1039 N N . ALA A 1 129 ? 10.414 14.594 6.52 1 96.75 129 ALA A N 1
ATOM 1040 C CA . ALA A 1 129 ? 9.828 13.516 5.723 1 96.75 129 ALA A CA 1
ATOM 1041 C C . ALA A 1 129 ? 10.828 12.375 5.527 1 96.75 129 ALA A C 1
ATOM 1043 O O . ALA A 1 129 ? 12.023 12.617 5.328 1 96.75 129 ALA A O 1
ATOM 1044 N N . ASN A 1 130 ? 10.336 11.203 5.668 1 97 130 ASN A N 1
ATOM 1045 C CA . ASN A 1 130 ? 11.125 10 5.434 1 97 130 ASN A CA 1
ATOM 1046 C C . ASN A 1 130 ? 10.328 8.938 4.688 1 97 130 ASN A C 1
ATOM 1048 O O . ASN A 1 130 ? 9.164 8.68 5.02 1 97 130 ASN A O 1
ATOM 1052 N N . LEU A 1 131 ? 10.906 8.406 3.611 1 96.25 131 LEU A N 1
ATOM 1053 C CA . LEU A 1 131 ? 10.289 7.324 2.855 1 96.25 131 LEU A CA 1
ATOM 1054 C C . LEU A 1 131 ? 11.078 6.031 3.018 1 96.25 131 LEU A C 1
ATOM 1056 O O . LEU A 1 131 ? 12.25 5.961 2.643 1 96.25 131 LEU A O 1
ATOM 1060 N N . GLU A 1 132 ? 10.398 5.043 3.605 1 94.81 132 GLU A N 1
ATOM 1061 C CA . GLU A 1 132 ? 11.031 3.742 3.822 1 94.81 132 GLU A CA 1
ATOM 1062 C C . GLU A 1 132 ? 10.055 2.604 3.535 1 94.81 132 GLU A C 1
ATOM 1064 O O . GLU A 1 132 ? 8.922 2.617 4.008 1 94.81 132 GLU A O 1
ATOM 1069 N N . ASN A 1 133 ? 10.484 1.653 2.707 1 94.25 133 ASN A N 1
ATOM 1070 C CA . ASN A 1 133 ? 9.711 0.454 2.416 1 94.25 133 ASN A CA 1
ATOM 1071 C C . ASN A 1 133 ? 8.305 0.802 1.917 1 94.25 133 ASN A C 1
ATOM 1073 O O . ASN A 1 133 ? 7.324 0.185 2.332 1 94.25 133 ASN A O 1
ATOM 1077 N N . GLY A 1 134 ? 8.289 1.816 1.156 1 94.81 134 GLY A N 1
ATOM 1078 C CA . GLY A 1 134 ? 7.039 2.178 0.515 1 94.81 134 GLY A CA 1
ATOM 1079 C C . GLY A 1 134 ? 6.094 2.932 1.432 1 94.81 134 GLY A C 1
ATOM 1080 O O . GLY A 1 134 ? 4.898 3.037 1.15 1 94.81 134 GLY A O 1
ATOM 1081 N N . VAL A 1 135 ? 6.645 3.41 2.592 1 96.06 135 VAL A N 1
ATOM 1082 C CA . VAL A 1 135 ? 5.852 4.207 3.521 1 96.06 135 VAL A CA 1
ATOM 1083 C C . VAL A 1 135 ? 6.504 5.574 3.713 1 96.06 135 VAL A C 1
ATOM 1085 O O . VAL A 1 135 ? 7.68 5.664 4.078 1 96.06 135 VAL A O 1
ATOM 1088 N N . LEU A 1 136 ? 5.738 6.609 3.432 1 97.06 136 LEU A N 1
ATOM 1089 C CA . LEU A 1 136 ? 6.199 7.973 3.664 1 97.06 136 LEU A CA 1
ATOM 1090 C C . LEU A 1 136 ? 5.672 8.508 4.992 1 97.06 136 LEU A C 1
ATOM 1092 O O . LEU A 1 136 ? 4.465 8.484 5.242 1 97.06 136 LEU A O 1
ATOM 1096 N N . THR A 1 137 ? 6.559 8.914 5.82 1 96.75 137 THR A N 1
ATOM 1097 C CA . THR A 1 137 ? 6.191 9.547 7.082 1 96.75 137 THR A CA 1
ATOM 1098 C C . THR A 1 137 ? 6.574 11.031 7.074 1 96.75 137 THR A C 1
ATOM 1100 O O . THR A 1 137 ? 7.742 11.375 6.883 1 96.75 137 THR A O 1
ATOM 1103 N N . VAL A 1 138 ? 5.602 11.875 7.234 1 96.62 138 VAL A N 1
ATOM 1104 C CA . VAL A 1 138 ? 5.824 13.312 7.316 1 96.62 138 VAL A CA 1
ATOM 1105 C C . VAL A 1 138 ? 5.426 13.82 8.695 1 96.62 138 VAL A C 1
ATOM 1107 O O . VAL A 1 138 ? 4.336 13.508 9.188 1 96.62 138 VAL A O 1
ATOM 1110 N N . THR A 1 139 ? 6.281 14.578 9.297 1 96 139 THR A N 1
ATOM 1111 C CA . THR A 1 139 ? 5.988 15.117 10.617 1 96 139 THR A CA 1
ATOM 1112 C C . THR A 1 139 ? 6.117 16.641 10.625 1 96 139 THR A C 1
ATOM 1114 O O . THR A 1 139 ? 6.957 17.203 9.914 1 96 139 THR A O 1
ATOM 1117 N N . PHE A 1 140 ? 5.344 17.281 11.422 1 94 140 PHE A N 1
ATOM 1118 C CA . PHE A 1 140 ? 5.387 18.719 11.648 1 94 140 PHE A CA 1
ATOM 1119 C C . PHE A 1 140 ? 4.703 19.078 12.961 1 94 140 PHE A C 1
ATOM 1121 O O . PHE A 1 140 ? 3.936 18.281 13.508 1 94 140 PHE A O 1
ATOM 1128 N N . PRO A 1 141 ? 5.023 20.219 13.461 1 92.56 141 PRO A N 1
ATOM 1129 C CA . PRO A 1 141 ? 4.414 20.609 14.734 1 92.56 141 PRO A CA 1
ATOM 1130 C C . PRO A 1 141 ? 2.924 20.906 14.609 1 92.56 141 PRO A C 1
ATOM 1132 O O . PRO A 1 141 ? 2.475 21.406 13.57 1 92.56 141 PRO A O 1
ATOM 1135 N N . ARG A 1 142 ? 2.24 20.547 15.633 1 86.5 142 ARG A N 1
ATOM 1136 C CA . ARG A 1 142 ? 0.805 20.812 15.688 1 86.5 142 ARG A CA 1
ATOM 1137 C C . ARG A 1 142 ? 0.522 22.312 15.703 1 86.5 142 ARG A C 1
ATOM 1139 O O . ARG A 1 142 ? -0.428 22.781 15.07 1 86.5 142 ARG A O 1
ATOM 1146 N N . THR A 1 143 ? 1.257 22.969 16.578 1 80.06 143 THR A N 1
ATOM 1147 C CA . THR A 1 143 ? 1.106 24.422 16.719 1 80.06 143 THR A CA 1
ATOM 1148 C C . THR A 1 143 ? 2.412 25.125 16.375 1 80.06 143 THR A C 1
ATOM 1150 O O . THR A 1 143 ? 3.496 24.578 16.562 1 80.06 143 THR A O 1
ATOM 1153 N N . SER A 1 144 ? 2.209 26.172 15.648 1 68.06 144 SER A N 1
ATOM 1154 C CA . SER A 1 144 ? 3.383 27.016 15.445 1 68.06 144 SER A CA 1
ATOM 1155 C C . SER A 1 144 ? 3.641 27.906 16.656 1 68.06 144 SER A C 1
ATOM 1157 O O . SER A 1 144 ? 2.711 28.234 17.406 1 68.06 144 SER A O 1
ATOM 1159 N N . PRO A 1 145 ? 4.914 27.953 17.109 1 57 145 PRO A N 1
ATOM 1160 C CA . PRO A 1 145 ? 5.207 28.859 18.219 1 57 145 PRO A CA 1
ATOM 1161 C C . PRO A 1 145 ? 4.453 30.172 18.125 1 57 145 PRO A C 1
ATOM 1163 O O . PRO A 1 145 ? 4.125 30.781 19.156 1 57 145 PRO A O 1
ATOM 1166 N N . GLU A 1 146 ? 4.316 30.594 16.938 1 53.22 146 GLU A N 1
ATOM 1167 C CA . GLU A 1 146 ? 3.734 31.938 16.844 1 53.22 146 GLU A CA 1
ATOM 1168 C C . GLU A 1 146 ? 2.256 31.922 17.219 1 53.22 146 GLU A C 1
ATOM 1170 O O . GLU A 1 146 ? 1.689 32.969 17.562 1 53.22 146 GLU A O 1
ATOM 1175 N N . GLN A 1 147 ? 1.702 30.781 17.094 1 52.97 147 GLN A N 1
ATOM 1176 C CA . GLN A 1 147 ? 0.269 30.734 17.359 1 52.97 147 GLN A CA 1
ATOM 1177 C C . GLN A 1 147 ? -0.003 30.578 18.859 1 52.97 147 GLN A C 1
ATOM 1179 O O . GLN A 1 147 ? -1.155 30.438 19.266 1 52.97 147 GLN A O 1
ATOM 1184 N N . ALA A 1 148 ? 0.992 30.469 19.625 1 48.69 148 ALA A N 1
ATOM 1185 C CA . ALA A 1 148 ? 0.738 30.5 21.062 1 48.69 148 ALA A CA 1
ATOM 1186 C C . ALA A 1 148 ? -0.116 31.703 21.438 1 48.69 148 ALA A C 1
ATOM 1188 O O . ALA A 1 148 ? -0.015 32.75 20.828 1 48.69 148 ALA A O 1
ATOM 1189 N N . PRO A 1 149 ? -1.229 31.438 22 1 47.94 149 PRO A N 1
ATOM 1190 C CA . PRO A 1 149 ? -2.096 32.531 22.406 1 47.94 149 PRO A CA 1
ATOM 1191 C C . PRO A 1 149 ? -1.312 33.719 22.969 1 47.94 149 PRO A C 1
ATOM 1193 O O . PRO A 1 149 ? -0.388 33.531 23.766 1 47.94 149 PRO A O 1
ATOM 1196 N N . LYS A 1 150 ? -1.064 34.719 22.141 1 45.81 150 LYS A N 1
ATOM 1197 C CA . LYS A 1 150 ? -0.548 35.969 22.688 1 45.81 150 LYS A CA 1
ATOM 1198 C C . LYS A 1 150 ? -1.458 36.5 23.797 1 45.81 150 LYS A C 1
ATOM 1200 O O . LYS A 1 150 ? -2.658 36.688 23.578 1 45.81 150 LYS A O 1
ATOM 1205 N N . LYS A 1 151 ? -1.182 36.062 24.938 1 44.44 151 LYS A N 1
ATOM 1206 C CA . LYS A 1 151 ? -1.904 36.656 26.062 1 44.44 151 LYS A CA 1
ATOM 1207 C C . LYS A 1 151 ? -1.955 38.156 25.953 1 44.44 151 LYS A C 1
ATOM 1209 O O . LYS A 1 151 ? -0.917 38.812 25.844 1 44.44 151 LYS A O 1
ATOM 1214 N N . ILE A 1 152 ? -2.873 38.594 25.266 1 44.34 152 ILE A N 1
ATOM 1215 C CA . ILE A 1 152 ? -3.057 40.031 25.266 1 44.34 152 ILE A CA 1
ATOM 1216 C C . ILE A 1 152 ? -3.111 40.531 26.703 1 44.34 152 ILE A C 1
ATOM 1218 O O . ILE A 1 152 ? -3.992 40.156 27.469 1 44.34 152 ILE A O 1
ATOM 1222 N N . ALA A 1 153 ? -2.021 40.812 27.188 1 42.47 153 ALA A N 1
ATOM 1223 C CA . ALA A 1 153 ? -2.027 41.5 28.484 1 42.47 153 ALA A CA 1
ATOM 1224 C C . ALA A 1 153 ? -2.906 42.75 28.438 1 42.47 153 ALA A C 1
ATOM 1226 O O . ALA A 1 153 ? -2.777 43.562 27.531 1 42.47 153 ALA A O 1
ATOM 1227 N N . VAL A 1 154 ? -4.141 42.469 28.844 1 50.16 154 VAL A N 1
ATOM 1228 C CA . VAL A 1 154 ? -4.941 43.688 29 1 50.16 154 VAL A CA 1
ATOM 1229 C C . VAL A 1 154 ? -4.152 44.719 29.797 1 50.16 154 VAL A C 1
ATOM 1231 O O . VAL A 1 154 ? -3.693 44.438 30.906 1 50.16 154 VAL A O 1
ATOM 1234 N N . GLN A 1 155 ? -3.539 45.562 29.094 1 41.97 155 GLN A N 1
ATOM 1235 C CA . GLN A 1 155 ? -3.109 46.719 29.875 1 41.97 155 GLN A CA 1
ATOM 1236 C C . GLN A 1 155 ? -4.305 47.438 30.484 1 41.97 155 GLN A C 1
ATOM 1238 O O . GLN A 1 155 ? -5.371 47.5 29.875 1 41.97 155 GLN A O 1
ATOM 1243 N N . MET B 1 1 ? -4.094 -26.172 -16.25 1 48.84 1 MET B N 1
ATOM 1244 C CA . MET B 1 1 ? -5.133 -25.156 -16.078 1 48.84 1 MET B CA 1
ATOM 1245 C C . MET B 1 1 ? -4.555 -23.75 -16.203 1 48.84 1 MET B C 1
ATOM 1247 O O . MET B 1 1 ? -3.402 -23.531 -15.828 1 48.84 1 MET B O 1
ATOM 1251 N N . SER B 1 2 ? -5.062 -22.906 -17.047 1 62.78 2 SER B N 1
ATOM 1252 C CA . SER B 1 2 ? -4.613 -21.547 -17.328 1 62.78 2 SER B CA 1
ATOM 1253 C C . SER B 1 2 ? -4.91 -20.625 -16.156 1 62.78 2 SER B C 1
ATOM 1255 O O . SER B 1 2 ? -5.891 -20.812 -15.438 1 62.78 2 SER B O 1
ATOM 1257 N N . LEU B 1 3 ? -3.855 -20.047 -15.656 1 73 3 LEU B N 1
ATOM 1258 C CA . LEU B 1 3 ? -4.035 -19.078 -14.586 1 73 3 LEU B CA 1
ATOM 1259 C C . LEU B 1 3 ? -5.215 -18.156 -14.875 1 73 3 LEU B C 1
ATOM 1261 O O . LEU B 1 3 ? -5.965 -17.797 -13.969 1 73 3 LEU B O 1
ATOM 1265 N N . VAL B 1 4 ? -5.449 -18 -16.047 1 65.19 4 VAL B N 1
ATOM 1266 C CA . VAL B 1 4 ? -6.543 -17.125 -16.453 1 65.19 4 VAL B CA 1
ATOM 1267 C C . VAL B 1 4 ? -7.879 -17.766 -16.062 1 65.19 4 VAL B C 1
ATOM 1269 O O . VAL B 1 4 ? -8.773 -17.078 -15.57 1 65.19 4 VAL B O 1
ATOM 1272 N N . SER B 1 5 ? -7.918 -19.062 -16.297 1 67.94 5 SER B N 1
ATOM 1273 C CA . SER B 1 5 ? -9.164 -19.75 -16 1 67.94 5 SER B CA 1
ATOM 1274 C C . SER B 1 5 ? -9.453 -19.75 -14.508 1 67.94 5 SER B C 1
ATOM 1276 O O . SER B 1 5 ? -10.602 -19.562 -14.094 1 67.94 5 SER B O 1
ATOM 1278 N N . PHE B 1 6 ? -8.43 -19.875 -13.836 1 72.44 6 PHE B N 1
ATOM 1279 C CA . PHE B 1 6 ? -8.594 -19.906 -12.391 1 72.44 6 PHE B CA 1
ATOM 1280 C C . PHE B 1 6 ? -9.039 -18.547 -11.867 1 72.44 6 PHE B C 1
ATOM 1282 O O . PHE B 1 6 ? -9.992 -18.453 -11.078 1 72.44 6 PHE B O 1
ATOM 1289 N N . PHE B 1 7 ? -8.484 -17.5 -12.383 1 74.31 7 PHE B N 1
ATOM 1290 C CA . PHE B 1 7 ? -8.742 -16.188 -11.812 1 74.31 7 PHE B CA 1
ATOM 1291 C C . PHE B 1 7 ? -10.008 -15.57 -12.406 1 74.31 7 PHE B C 1
ATOM 1293 O O . PHE B 1 7 ? -10.578 -14.641 -11.836 1 74.31 7 PHE B O 1
ATOM 1300 N N . SER B 1 8 ? -10.336 -16.094 -13.523 1 70.12 8 SER B N 1
ATOM 1301 C CA . SER B 1 8 ? -11.586 -15.633 -14.117 1 70.12 8 SER B CA 1
ATOM 1302 C C . SER B 1 8 ? -12.789 -16.266 -13.422 1 70.12 8 SER B C 1
ATOM 1304 O O . SER B 1 8 ? -13.93 -15.82 -13.625 1 70.12 8 SER B O 1
ATOM 1306 N N . ASP B 1 9 ? -12.43 -17.297 -12.68 1 72.44 9 ASP B N 1
ATOM 1307 C CA . ASP B 1 9 ? -13.484 -18 -11.938 1 72.44 9 ASP B CA 1
ATOM 1308 C C . ASP B 1 9 ? -13.969 -17.156 -10.758 1 72.44 9 ASP B C 1
ATOM 1310 O O . ASP B 1 9 ? -13.164 -16.703 -9.938 1 72.44 9 ASP B O 1
ATOM 1314 N N . PRO B 1 10 ? -15.227 -16.734 -10.711 1 72.69 10 PRO B N 1
ATOM 1315 C CA . PRO B 1 10 ? -15.773 -15.992 -9.57 1 72.69 10 PRO B CA 1
ATOM 1316 C C . PRO B 1 10 ? -15.43 -16.641 -8.234 1 72.69 10 PRO B C 1
ATOM 1318 O O . PRO B 1 10 ? -15.469 -15.977 -7.191 1 72.69 10 PRO B O 1
ATOM 1321 N N . LEU B 1 11 ? -15.117 -17.859 -8.406 1 74 11 LEU B N 1
ATOM 1322 C CA . LEU B 1 11 ? -14.828 -18.625 -7.188 1 74 11 LEU B CA 1
ATOM 1323 C C . LEU B 1 11 ? -13.469 -18.219 -6.621 1 74 11 LEU B C 1
ATOM 1325 O O . LEU B 1 11 ? -13.203 -18.422 -5.43 1 74 11 LEU B O 1
ATOM 1329 N N . TYR B 1 12 ? -12.711 -17.594 -7.504 1 76.12 12 TYR B N 1
ATOM 1330 C CA . TYR B 1 12 ? -11.391 -17.203 -7.035 1 76.12 12 TYR B CA 1
ATOM 1331 C C . TYR B 1 12 ? -11.484 -16.188 -5.902 1 76.12 12 TYR B C 1
ATOM 1333 O O . TYR B 1 12 ? -10.836 -16.344 -4.863 1 76.12 12 TYR B O 1
ATOM 1341 N N . ASP B 1 13 ? -12.25 -15.172 -6.129 1 76.75 13 ASP B N 1
ATOM 1342 C CA . ASP B 1 13 ? -12.406 -14.148 -5.105 1 76.75 13 ASP B CA 1
ATOM 1343 C C . ASP B 1 13 ? -12.945 -14.742 -3.805 1 76.75 13 ASP B C 1
ATOM 1345 O O . ASP B 1 13 ? -12.523 -14.352 -2.715 1 76.75 13 ASP B O 1
ATOM 1349 N N . GLU B 1 14 ? -13.812 -15.656 -4.023 1 77 14 GLU B N 1
ATOM 1350 C CA . GLU B 1 14 ? -14.406 -16.297 -2.855 1 77 14 GLU B CA 1
ATOM 1351 C C . GLU B 1 14 ? -13.391 -17.172 -2.133 1 77 14 GLU B C 1
ATOM 1353 O O . GLU B 1 14 ? -13.32 -17.172 -0.902 1 77 14 GLU B O 1
ATOM 1358 N N . PHE B 1 15 ? -12.688 -17.844 -2.889 1 76.06 15 PHE B N 1
ATOM 1359 C CA . PHE B 1 15 ? -11.664 -18.703 -2.311 1 76.06 15 PHE B CA 1
ATOM 1360 C C . PHE B 1 15 ? -10.594 -17.891 -1.604 1 76.06 15 PHE B C 1
ATOM 1362 O O . PHE B 1 15 ? -10.195 -18.203 -0.485 1 76.06 15 PHE B O 1
ATOM 1369 N N . ASP B 1 16 ? -10.195 -16.875 -2.293 1 79.25 16 ASP B N 1
ATOM 1370 C CA . ASP B 1 16 ? -9.172 -16 -1.723 1 79.25 16 ASP B CA 1
ATOM 1371 C C . ASP B 1 16 ? -9.641 -15.391 -0.401 1 79.25 16 ASP B C 1
ATOM 1373 O O . ASP B 1 16 ? -8.875 -15.328 0.564 1 79.25 16 ASP B O 1
ATOM 1377 N N . ARG B 1 17 ? -10.859 -15.023 -0.387 1 77.56 17 ARG B N 1
ATOM 1378 C CA . ARG B 1 17 ? -11.438 -14.469 0.83 1 77.56 17 ARG B CA 1
ATOM 1379 C C . ARG B 1 17 ? -11.523 -15.523 1.93 1 77.56 17 ARG B C 1
ATOM 1381 O O . ARG B 1 17 ? -11.188 -15.25 3.084 1 77.56 17 ARG B O 1
ATOM 1388 N N . LEU B 1 18 ? -11.945 -16.688 1.517 1 76.56 18 LEU B N 1
ATOM 1389 C CA . LEU B 1 18 ? -12.062 -17.781 2.477 1 76.56 18 LEU B CA 1
ATOM 1390 C C . LEU B 1 18 ? -10.703 -18.172 3.039 1 76.56 18 LEU B C 1
ATOM 1392 O O . LEU B 1 18 ? -10.57 -18.406 4.238 1 76.56 18 LEU B O 1
ATOM 1396 N N . PHE B 1 19 ? -9.797 -18.172 2.238 1 78.06 19 PHE B N 1
ATOM 1397 C CA . PHE B 1 19 ? -8.445 -18.5 2.672 1 78.06 19 PHE B CA 1
ATOM 1398 C C . PHE B 1 19 ? -7.895 -17.438 3.602 1 78.06 19 PHE B C 1
ATOM 1400 O O . PHE B 1 19 ? -7.273 -17.75 4.617 1 78.06 19 PHE B O 1
ATOM 1407 N N . ASP B 1 20 ? -8.078 -16.25 3.178 1 79.31 20 ASP B N 1
ATOM 1408 C CA . ASP B 1 20 ? -7.621 -15.148 4.02 1 79.31 20 ASP B CA 1
ATOM 1409 C C . ASP B 1 20 ? -8.266 -15.211 5.402 1 79.31 20 ASP B C 1
ATOM 1411 O O . ASP B 1 20 ? -7.586 -15.039 6.418 1 79.31 20 ASP B O 1
ATOM 1415 N N . GLU B 1 21 ? -9.531 -15.469 5.402 1 78.25 21 GLU B N 1
ATOM 1416 C CA . GLU B 1 21 ? -10.25 -15.547 6.672 1 78.25 21 GLU B CA 1
ATOM 1417 C C . GLU B 1 21 ? -9.758 -16.734 7.508 1 78.25 21 GLU B C 1
ATOM 1419 O O . GLU B 1 21 ? -9.555 -16.594 8.719 1 78.25 21 GLU B O 1
ATOM 1424 N N . ALA B 1 22 ? -9.641 -17.797 6.887 1 78.38 22 ALA B N 1
ATOM 1425 C CA . ALA B 1 22 ? -9.172 -19 7.574 1 78.38 22 ALA B CA 1
ATOM 1426 C C . ALA B 1 22 ? -7.758 -18.812 8.109 1 78.38 22 ALA B C 1
ATOM 1428 O O . ALA B 1 22 ? -7.453 -19.203 9.234 1 78.38 22 ALA B O 1
ATOM 1429 N N . PHE B 1 23 ? -6.992 -18.281 7.418 1 76.88 23 PHE B N 1
ATOM 1430 C CA . PHE B 1 23 ? -5.609 -18.016 7.801 1 76.88 23 PHE B CA 1
ATOM 1431 C C . PHE B 1 23 ? -5.555 -17.047 8.984 1 76.88 23 PHE B C 1
ATOM 1433 O O . PHE B 1 23 ? -4.832 -17.297 9.953 1 76.88 23 PHE B O 1
ATOM 1440 N N . THR B 1 24 ? -6.234 -15.969 8.812 1 75.94 24 THR B N 1
ATOM 1441 C CA . THR B 1 24 ? -6.246 -14.977 9.883 1 75.94 24 THR B CA 1
ATOM 1442 C C . THR B 1 24 ? -6.766 -15.586 11.18 1 75.94 24 THR B C 1
ATOM 1444 O O . THR B 1 24 ? -6.227 -15.328 12.258 1 75.94 24 THR B O 1
ATOM 1447 N N . ARG B 1 25 ? -7.75 -16.406 11.125 1 76 25 ARG B N 1
ATOM 1448 C CA . ARG B 1 25 ? -8.32 -17.062 12.289 1 76 25 ARG B CA 1
ATOM 1449 C C . ARG B 1 25 ? -7.324 -18.031 12.922 1 76 25 ARG B C 1
ATOM 1451 O O . ARG B 1 25 ? -7.223 -18.125 14.148 1 76 25 ARG B O 1
ATOM 1458 N N . ARG B 1 26 ? -6.68 -18.75 12.102 1 75.06 26 ARG B N 1
ATOM 1459 C CA . ARG B 1 26 ? -5.746 -19.781 12.562 1 75.06 26 ARG B CA 1
ATOM 1460 C C . ARG B 1 26 ? -4.504 -19.141 13.18 1 75.06 26 ARG B C 1
ATOM 1462 O O . ARG B 1 26 ? -3.934 -19.688 14.133 1 75.06 26 ARG B O 1
ATOM 1469 N N . THR B 1 27 ? -4.039 -18.188 12.625 1 71.62 27 THR B N 1
ATOM 1470 C CA . THR B 1 27 ? -2.783 -17.594 13.07 1 71.62 27 THR B CA 1
ATOM 1471 C C . THR B 1 27 ? -3.033 -16.578 14.18 1 71.62 27 THR B C 1
ATOM 1473 O O . THR B 1 27 ? -2.102 -16.172 14.883 1 71.62 27 THR B O 1
ATOM 1476 N N . SER B 1 28 ? -4.18 -16.031 14.141 1 70.5 28 SER B N 1
ATOM 1477 C CA . SER B 1 28 ? -4.508 -15.133 15.242 1 70.5 28 SER B CA 1
ATOM 1478 C C . SER B 1 28 ? -4.816 -15.914 16.516 1 70.5 28 SER B C 1
ATOM 1480 O O . SER B 1 28 ? -4.77 -15.359 17.625 1 70.5 28 SER B O 1
ATOM 1482 N N . GLY B 1 29 ? -4.137 -17.047 17.078 1 55.34 29 GLY B N 1
ATOM 1483 C CA . GLY B 1 29 ? -4.441 -17.859 18.25 1 55.34 29 GLY B CA 1
ATOM 1484 C C . GLY B 1 29 ? -5.918 -17.891 18.578 1 55.34 29 GLY B C 1
ATOM 1485 O O . GLY B 1 29 ? -6.691 -17.062 18.094 1 55.34 29 GLY B O 1
ATOM 1486 N N . GLY B 1 30 ? -6.398 -19.156 19.359 1 47.97 30 GLY B N 1
ATOM 1487 C CA . GLY B 1 30 ? -7.715 -19.562 19.812 1 47.97 30 GLY B CA 1
ATOM 1488 C C . GLY B 1 30 ? -8.523 -18.422 20.391 1 47.97 30 GLY B C 1
ATOM 1489 O O . GLY B 1 30 ? -9.641 -18.625 20.891 1 47.97 30 GLY B O 1
ATOM 1490 N N . ASN B 1 31 ? -7.887 -17.625 21.281 1 40.31 31 ASN B N 1
ATOM 1491 C CA . ASN B 1 31 ? -8.883 -16.703 21.812 1 40.31 31 ASN B CA 1
ATOM 1492 C C . ASN B 1 31 ? -9.617 -15.969 20.688 1 40.31 31 ASN B C 1
ATOM 1494 O O . ASN B 1 31 ? -9 -15.266 19.891 1 40.31 31 ASN B O 1
ATOM 1498 N N . GLY B 1 32 ? -10.625 -16.672 20.141 1 39.66 32 GLY B N 1
ATOM 1499 C CA . GLY B 1 32 ? -11.656 -16.156 19.25 1 39.66 32 GLY B CA 1
ATOM 1500 C C . GLY B 1 32 ? -11.789 -14.648 19.328 1 39.66 32 GLY B C 1
ATOM 1501 O O . GLY B 1 32 ? -12.695 -14.133 19.984 1 39.66 32 GLY B O 1
ATOM 1502 N N . ALA B 1 33 ? -10.836 -14.078 19.875 1 37.34 33 ALA B N 1
ATOM 1503 C CA . ALA B 1 33 ? -11.273 -12.688 19.812 1 37.34 33 ALA B CA 1
ATOM 1504 C C . ALA B 1 33 ? -12.102 -12.422 18.562 1 37.34 33 ALA B C 1
ATOM 1506 O O . ALA B 1 33 ? -11.711 -12.812 17.453 1 37.34 33 ALA B O 1
ATOM 1507 N N . GLN B 1 34 ? -13.375 -12.602 18.703 1 35.22 34 GLN B N 1
ATOM 1508 C CA . GLN B 1 34 ? -14.477 -12.133 17.875 1 35.22 34 GLN B CA 1
ATOM 1509 C C . GLN B 1 34 ? -13.992 -11.109 16.844 1 35.22 34 GLN B C 1
ATOM 1511 O O . GLN B 1 34 ? -13.766 -9.945 17.188 1 35.22 34 GLN B O 1
ATOM 1516 N N . VAL B 1 35 ? -12.906 -11.375 16.234 1 38.88 35 VAL B N 1
ATOM 1517 C CA . VAL B 1 35 ? -13.086 -10.469 15.109 1 38.88 35 VAL B CA 1
ATOM 1518 C C . VAL B 1 35 ? -14.57 -10.305 14.805 1 38.88 35 VAL B C 1
ATOM 1520 O O . VAL B 1 35 ? -15.242 -11.258 14.406 1 38.88 35 VAL B O 1
ATOM 1523 N N . ALA B 1 36 ? -15.289 -9.945 15.82 1 34.31 36 ALA B N 1
ATOM 1524 C CA . ALA B 1 36 ? -16.703 -9.609 15.648 1 34.31 36 ALA B CA 1
ATOM 1525 C C . ALA B 1 36 ? -17.031 -9.391 14.172 1 34.31 36 ALA B C 1
ATOM 1527 O O . ALA B 1 36 ? -16.438 -8.539 13.516 1 34.31 36 ALA B O 1
ATOM 1528 N N . ARG B 1 37 ? -17.234 -10.438 13.438 1 36.44 37 ARG B N 1
ATOM 1529 C CA . ARG B 1 37 ? -18.172 -10.148 12.352 1 36.44 37 ARG B CA 1
ATOM 1530 C C . ARG B 1 37 ? -19.109 -9.008 12.742 1 36.44 37 ARG B C 1
ATOM 1532 O O . ARG B 1 37 ? -20.219 -9.258 13.227 1 36.44 37 ARG B O 1
ATOM 1539 N N . ARG B 1 38 ? -18.781 -8.156 13.781 1 34.94 38 ARG B N 1
ATOM 1540 C CA . ARG B 1 38 ? -19.859 -7.164 13.797 1 34.94 38 ARG B CA 1
ATOM 1541 C C . ARG B 1 38 ? -20.391 -6.918 12.391 1 34.94 38 ARG B C 1
ATOM 1543 O O . ARG B 1 38 ? -19.625 -6.566 11.484 1 34.94 38 ARG B O 1
ATOM 1550 N N . ASP B 1 39 ? -21.266 -7.672 11.914 1 35.62 39 ASP B N 1
ATOM 1551 C CA . ASP B 1 39 ? -22.219 -7.324 10.875 1 35.62 39 ASP B CA 1
ATOM 1552 C C . ASP B 1 39 ? -22.094 -5.859 10.477 1 35.62 39 ASP B C 1
ATOM 1554 O O . ASP B 1 39 ? -22.922 -5.34 9.719 1 35.62 39 ASP B O 1
ATOM 1558 N N . ASN B 1 40 ? -21.734 -5.027 11.555 1 36.78 40 ASN B N 1
ATOM 1559 C CA . ASN B 1 40 ? -21.859 -3.611 11.234 1 36.78 40 ASN B CA 1
ATOM 1560 C C . ASN B 1 40 ? -20.828 -3.168 10.203 1 36.78 40 ASN B C 1
ATOM 1562 O O . ASN B 1 40 ? -19.656 -3.543 10.297 1 36.78 40 ASN B O 1
ATOM 1566 N N . ASN B 1 41 ? -21.172 -2.676 9.156 1 40.72 41 ASN B N 1
ATOM 1567 C CA . ASN B 1 41 ? -20.562 -1.975 8.031 1 40.72 41 ASN B CA 1
ATOM 1568 C C . ASN B 1 41 ? -19.203 -1.397 8.414 1 40.72 41 ASN B C 1
ATOM 1570 O O . ASN B 1 41 ? -18.562 -0.705 7.613 1 40.72 41 ASN B O 1
ATOM 1574 N N . ASN B 1 42 ? -18.812 -1.285 9.844 1 40.16 42 ASN B N 1
ATOM 1575 C CA . ASN B 1 42 ? -17.641 -0.516 10.234 1 40.16 42 ASN B CA 1
ATOM 1576 C C . ASN B 1 42 ? -16.469 -1.427 10.602 1 40.16 42 ASN B C 1
ATOM 1578 O O . ASN B 1 42 ? -15.633 -1.071 11.438 1 40.16 42 ASN B O 1
ATOM 1582 N N . ALA B 1 43 ? -16.516 -2.707 10.672 1 44.19 43 ALA B N 1
ATOM 1583 C CA . ALA B 1 43 ? -15.359 -3.512 11.047 1 44.19 43 ALA B CA 1
ATOM 1584 C C . ALA B 1 43 ? -14.109 -3.062 10.281 1 44.19 43 ALA B C 1
ATOM 1586 O O . ALA B 1 43 ? -14.188 -2.717 9.102 1 44.19 43 ALA B O 1
ATOM 1587 N N . PRO B 1 44 ? -13.102 -2.734 11.055 1 49.44 44 PRO B N 1
ATOM 1588 C CA . PRO B 1 44 ? -11.898 -2.303 10.336 1 49.44 44 PRO B CA 1
ATOM 1589 C C . PRO B 1 44 ? -11.5 -3.27 9.219 1 49.44 44 PRO B C 1
ATOM 1591 O O . PRO B 1 44 ? -11.5 -4.488 9.43 1 49.44 44 PRO B O 1
ATOM 1594 N N . ARG B 1 45 ? -11.805 -3.076 8.109 1 59.72 45 ARG B N 1
ATOM 1595 C CA . ARG B 1 45 ? -11.477 -3.936 6.98 1 59.72 45 ARG B CA 1
ATOM 1596 C C . ARG B 1 45 ? -10.039 -4.434 7.066 1 59.72 45 ARG B C 1
ATOM 1598 O O . ARG B 1 45 ? -9.117 -3.652 7.324 1 59.72 45 ARG B O 1
ATOM 1605 N N . ALA B 1 46 ? -9.805 -5.797 7.293 1 73.62 46 ALA B N 1
ATOM 1606 C CA . ALA B 1 46 ? -8.531 -6.516 7.32 1 73.62 46 ALA B CA 1
ATOM 1607 C C . ALA B 1 46 ? -7.652 -6.117 6.141 1 73.62 46 ALA B C 1
ATOM 1609 O O . ALA B 1 46 ? -8.156 -5.82 5.055 1 73.62 46 ALA B O 1
ATOM 1610 N N . PHE B 1 47 ? -6.41 -5.926 6.461 1 84.12 47 PHE B N 1
ATOM 1611 C CA . PHE B 1 47 ? -5.449 -5.625 5.406 1 84.12 47 PHE B CA 1
ATOM 1612 C C . PHE B 1 47 ? -5.441 -6.723 4.352 1 84.12 47 PHE B C 1
ATOM 1614 O O . PHE B 1 47 ? -5.273 -7.902 4.676 1 84.12 47 PHE B O 1
ATOM 1621 N N . ARG B 1 48 ? -5.781 -6.406 3.205 1 89.62 48 ARG B N 1
ATOM 1622 C CA . ARG B 1 48 ? -5.711 -7.273 2.035 1 89.62 48 ARG B CA 1
ATOM 1623 C C . ARG B 1 48 ? -4.855 -6.648 0.939 1 89.62 48 ARG B C 1
ATOM 1625 O O . ARG B 1 48 ? -5.324 -5.781 0.196 1 89.62 48 ARG B O 1
ATOM 1632 N N . PRO B 1 49 ? -3.615 -7.102 0.832 1 94.06 49 PRO B N 1
ATOM 1633 C CA . PRO B 1 49 ? -2.729 -6.473 -0.149 1 94.06 49 PRO B CA 1
ATOM 1634 C C . PRO B 1 49 ? -3.236 -6.613 -1.582 1 94.06 49 PRO B C 1
ATOM 1636 O O . PRO B 1 49 ? -3.783 -7.656 -1.946 1 94.06 49 PRO B O 1
ATOM 1639 N N . SER B 1 50 ? -3.131 -5.547 -2.359 1 93.06 50 SER B N 1
ATOM 1640 C CA . SER B 1 50 ? -3.426 -5.621 -3.787 1 93.06 50 SER B CA 1
ATOM 1641 C C . SER B 1 50 ? -2.393 -6.469 -4.52 1 93.06 50 SER B C 1
ATOM 1643 O O . SER B 1 50 ? -1.199 -6.402 -4.219 1 93.06 50 SER B O 1
ATOM 1645 N N . VAL B 1 51 ? -2.871 -7.223 -5.555 1 93 51 VAL B N 1
ATOM 1646 C CA . VAL B 1 51 ? -1.974 -8.109 -6.297 1 93 51 VAL B CA 1
ATOM 1647 C C . VAL B 1 51 ? -2.225 -7.961 -7.793 1 93 51 VAL B C 1
ATOM 1649 O O . VAL B 1 51 ? -3.373 -7.844 -8.227 1 93 51 VAL B O 1
ATOM 1652 N N . ASP B 1 52 ? -1.12 -7.891 -8.555 1 92.19 52 ASP B N 1
ATOM 1653 C CA . ASP B 1 52 ? -1.15 -8.086 -10 1 92.19 52 ASP B CA 1
ATOM 1654 C C . ASP B 1 52 ? -0.514 -9.414 -10.391 1 92.19 52 ASP B C 1
ATOM 1656 O O . ASP B 1 52 ? 0.546 -9.781 -9.875 1 92.19 52 ASP B O 1
ATOM 1660 N N . ILE B 1 53 ? -1.18 -10.125 -11.227 1 91.62 53 ILE B N 1
ATOM 1661 C CA . ILE B 1 53 ? -0.614 -11.352 -11.766 1 91.62 53 ILE B CA 1
ATOM 1662 C C . ILE B 1 53 ? -0.551 -11.266 -13.289 1 91.62 53 ILE B C 1
ATOM 1664 O O . ILE B 1 53 ? -1.575 -11.07 -13.953 1 91.62 53 ILE B O 1
ATOM 1668 N N . HIS B 1 54 ? 0.644 -11.375 -13.766 1 91.56 54 HIS B N 1
ATOM 1669 C CA . HIS B 1 54 ? 0.901 -11.281 -15.195 1 91.56 54 HIS B CA 1
ATOM 1670 C C . HIS B 1 54 ? 1.52 -12.57 -15.734 1 91.56 54 HIS B C 1
ATOM 1672 O O . HIS B 1 54 ? 2.463 -13.102 -15.141 1 91.56 54 HIS B O 1
ATOM 1678 N N . GLU B 1 55 ? 0.935 -13.008 -16.828 1 88.62 55 GLU B N 1
ATOM 1679 C CA . GLU B 1 55 ? 1.478 -14.172 -17.516 1 88.62 55 GLU B CA 1
ATOM 1680 C C . GLU B 1 55 ? 2.162 -13.773 -18.812 1 88.62 55 GLU B C 1
ATOM 1682 O O . GLU B 1 55 ? 1.549 -13.141 -19.688 1 88.62 55 GLU B O 1
ATOM 1687 N N . ASP B 1 56 ? 3.385 -14.148 -18.906 1 88.25 56 ASP B N 1
ATOM 1688 C CA . ASP B 1 56 ? 4.145 -13.984 -20.141 1 88.25 56 ASP B CA 1
ATOM 1689 C C . ASP B 1 56 ? 4.367 -15.328 -20.828 1 88.25 56 ASP B C 1
ATOM 1691 O O . ASP B 1 56 ? 5.289 -16.062 -20.484 1 88.25 56 ASP B O 1
ATOM 1695 N N . LYS B 1 57 ? 3.578 -15.594 -21.859 1 84.75 57 LYS B N 1
ATOM 1696 C CA . LYS B 1 57 ? 3.635 -16.891 -22.547 1 84.75 57 LYS B CA 1
ATOM 1697 C C . LYS B 1 57 ? 4.961 -17.062 -23.266 1 84.75 57 LYS B C 1
ATOM 1699 O O . LYS B 1 57 ? 5.523 -18.156 -23.297 1 84.75 57 LYS B O 1
ATOM 1704 N N . GLU B 1 58 ? 5.414 -15.945 -23.828 1 86.62 58 GLU B N 1
ATOM 1705 C CA . GLU B 1 58 ? 6.648 -16 -24.609 1 86.62 58 GLU B CA 1
ATOM 1706 C C . GLU B 1 58 ? 7.84 -16.344 -23.719 1 86.62 58 GLU B C 1
ATOM 1708 O O . GLU B 1 58 ? 8.695 -17.141 -24.094 1 86.62 58 GLU B O 1
ATOM 1713 N N . LYS B 1 59 ? 7.793 -15.891 -22.547 1 89.25 59 LYS B N 1
ATOM 1714 C CA . LYS B 1 59 ? 8.914 -16.109 -21.641 1 89.25 59 LYS B CA 1
ATOM 1715 C C . LYS B 1 59 ? 8.609 -17.234 -20.656 1 89.25 59 LYS B C 1
ATOM 1717 O O . LYS B 1 59 ? 9.43 -17.547 -19.781 1 89.25 59 LYS B O 1
ATOM 1722 N N . ASN B 1 60 ? 7.508 -17.906 -20.812 1 89.81 60 ASN B N 1
ATOM 1723 C CA . ASN B 1 60 ? 7.062 -18.906 -19.859 1 89.81 60 ASN B CA 1
ATOM 1724 C C . ASN B 1 60 ? 7.238 -18.438 -18.406 1 89.81 60 ASN B C 1
ATOM 1726 O O . ASN B 1 60 ? 7.844 -19.141 -17.594 1 89.81 60 ASN B O 1
ATOM 1730 N N . LEU B 1 61 ? 6.656 -17.203 -18.141 1 91.69 61 LEU B N 1
ATOM 1731 C CA . LEU B 1 61 ? 6.906 -16.562 -16.859 1 91.69 61 LEU B CA 1
ATOM 1732 C C . LEU B 1 61 ? 5.625 -15.961 -16.281 1 91.69 61 LEU B C 1
ATOM 1734 O O . LEU B 1 61 ? 4.867 -15.312 -17.016 1 91.69 61 LEU B O 1
ATOM 1738 N N . VAL B 1 62 ? 5.406 -16.297 -15.039 1 92.5 62 VAL B N 1
ATOM 1739 C CA . VAL B 1 62 ? 4.348 -15.633 -14.289 1 92.5 62 VAL B CA 1
ATOM 1740 C C . VAL B 1 62 ? 4.957 -14.68 -13.266 1 92.5 62 VAL B C 1
ATOM 1742 O O . VAL B 1 62 ? 5.91 -15.039 -12.57 1 92.5 62 VAL B O 1
ATOM 1745 N N . THR B 1 63 ? 4.445 -13.492 -13.273 1 94.19 63 THR B N 1
ATOM 1746 C CA . THR B 1 63 ? 4.895 -12.492 -12.312 1 94.19 63 THR B CA 1
ATOM 1747 C C . THR B 1 63 ? 3.738 -12.039 -11.422 1 94.19 63 THR B C 1
ATOM 1749 O O . THR B 1 63 ? 2.729 -11.539 -11.922 1 94.19 63 THR B O 1
ATOM 1752 N N . ALA B 1 64 ? 3.861 -12.281 -10.141 1 94.31 64 ALA B N 1
ATOM 1753 C CA . ALA B 1 64 ? 2.908 -11.789 -9.156 1 94.31 64 ALA B CA 1
ATOM 1754 C C . ALA B 1 64 ? 3.504 -10.641 -8.344 1 94.31 64 ALA B C 1
ATOM 1756 O O . ALA B 1 64 ? 4.574 -10.781 -7.75 1 94.31 64 ALA B O 1
ATOM 1757 N N . THR B 1 65 ? 2.83 -9.523 -8.391 1 95.19 65 THR B N 1
ATOM 1758 C CA . THR B 1 65 ? 3.305 -8.336 -7.691 1 95.19 65 THR B CA 1
ATOM 1759 C C . THR B 1 65 ? 2.344 -7.945 -6.574 1 95.19 65 THR B C 1
ATOM 1761 O O . THR B 1 65 ? 1.156 -7.719 -6.816 1 95.19 65 THR B O 1
ATOM 1764 N N . PHE B 1 66 ? 2.812 -7.887 -5.293 1 95.88 66 PHE B N 1
ATOM 1765 C CA . PHE B 1 66 ? 2.02 -7.57 -4.113 1 95.88 66 PHE B CA 1
ATOM 1766 C C . PHE B 1 66 ? 2.408 -6.207 -3.549 1 95.88 66 PHE B C 1
ATOM 1768 O O . PHE B 1 66 ? 3.594 -5.883 -3.457 1 95.88 66 PHE B O 1
ATOM 1775 N N . GLU B 1 67 ? 1.427 -5.426 -3.193 1 96.12 67 GLU B N 1
ATOM 1776 C CA . GLU B 1 67 ? 1.716 -4.215 -2.436 1 96.12 67 GLU B CA 1
ATOM 1777 C C . GLU B 1 67 ? 1.764 -4.496 -0.936 1 96.12 67 GLU B C 1
ATOM 1779 O O . GLU B 1 67 ? 0.741 -4.816 -0.326 1 96.12 67 GLU B O 1
ATOM 1784 N N . LEU B 1 68 ? 2.957 -4.34 -0.378 1 96.06 68 LEU B N 1
ATOM 1785 C CA . LEU B 1 68 ? 3.191 -4.605 1.037 1 96.06 68 LEU B CA 1
ATOM 1786 C C . LEU B 1 68 ? 3.898 -3.428 1.701 1 96.06 68 LEU B C 1
ATOM 1788 O O . LEU B 1 68 ? 4.996 -3.582 2.24 1 96.06 68 LEU B O 1
ATOM 1792 N N . PRO B 1 69 ? 3.23 -2.285 1.695 1 94.5 69 PRO B N 1
ATOM 1793 C CA . PRO B 1 69 ? 3.893 -1.106 2.26 1 94.5 69 PRO B CA 1
ATOM 1794 C C . PRO B 1 69 ? 4.293 -1.298 3.721 1 94.5 69 PRO B C 1
ATOM 1796 O O . PRO B 1 69 ? 3.471 -1.722 4.539 1 94.5 69 PRO B O 1
ATOM 1799 N N . GLY B 1 70 ? 5.539 -0.931 4.016 1 93.38 70 GLY B N 1
ATOM 1800 C CA . GLY B 1 70 ? 6.016 -0.936 5.391 1 93.38 70 GLY B CA 1
ATOM 1801 C C . GLY B 1 70 ? 6.613 -2.266 5.809 1 93.38 70 GLY B C 1
ATOM 1802 O O . GLY B 1 70 ? 7.227 -2.367 6.875 1 93.38 70 GLY B O 1
ATOM 1803 N N . LEU B 1 71 ? 6.441 -3.289 4.984 1 94 71 LEU B N 1
ATOM 1804 C CA . LEU B 1 71 ? 6.93 -4.609 5.367 1 94 71 LEU B CA 1
ATOM 1805 C C . LEU B 1 71 ? 8.352 -4.828 4.867 1 94 71 LEU B C 1
ATOM 1807 O O . LEU B 1 71 ? 8.742 -4.289 3.826 1 94 71 LEU B O 1
ATOM 1811 N N . LYS B 1 72 ? 9.055 -5.57 5.668 1 93.94 72 LYS B N 1
ATOM 1812 C CA . LYS B 1 72 ? 10.391 -6.023 5.305 1 93.94 72 LYS B CA 1
ATOM 1813 C C . LYS B 1 72 ? 10.391 -7.504 4.938 1 93.94 72 LYS B C 1
ATOM 1815 O O . LYS B 1 72 ? 9.391 -8.195 5.133 1 93.94 72 LYS B O 1
ATOM 1820 N N . LYS B 1 73 ? 11.5 -7.902 4.379 1 94.56 73 LYS B N 1
ATOM 1821 C CA . LYS B 1 73 ? 11.625 -9.289 3.924 1 94.56 73 LYS B CA 1
ATOM 1822 C C . LYS B 1 73 ? 11.336 -10.266 5.059 1 94.56 73 LYS B C 1
ATOM 1824 O O . LYS B 1 73 ? 10.711 -11.305 4.844 1 94.56 73 LYS B O 1
ATOM 1829 N N . GLU B 1 74 ? 11.727 -9.859 6.246 1 93.69 74 GLU B N 1
ATOM 1830 C CA . GLU 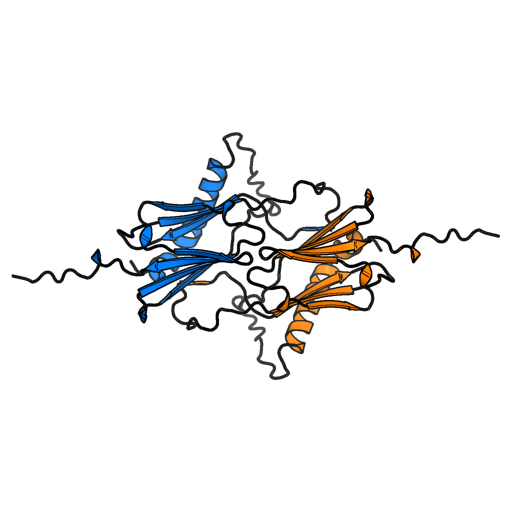B 1 74 ? 11.586 -10.75 7.395 1 93.69 74 GLU B CA 1
ATOM 1831 C C . GLU B 1 74 ? 10.133 -10.852 7.84 1 93.69 74 GLU B C 1
ATOM 1833 O O . GLU B 1 74 ? 9.758 -11.773 8.57 1 93.69 74 GLU B O 1
ATOM 1838 N N . ASP B 1 75 ? 9.312 -9.938 7.383 1 92.75 75 ASP B N 1
ATOM 1839 C CA . ASP B 1 75 ? 7.914 -9.875 7.801 1 92.75 75 ASP B CA 1
ATOM 1840 C C . ASP B 1 75 ? 7.016 -10.648 6.836 1 92.75 75 ASP B C 1
ATOM 1842 O O . ASP B 1 75 ? 5.805 -10.75 7.051 1 92.75 75 ASP B O 1
ATOM 1846 N N . VAL B 1 76 ? 7.605 -11.188 5.801 1 95.88 76 VAL B N 1
ATOM 1847 C CA . VAL B 1 76 ? 6.816 -11.805 4.742 1 95.88 76 VAL B CA 1
ATOM 1848 C C . VAL B 1 76 ? 7.168 -13.289 4.637 1 95.88 76 VAL B C 1
ATOM 1850 O O . VAL B 1 76 ? 8.344 -13.656 4.633 1 95.88 76 VAL B O 1
ATOM 1853 N N . ASN B 1 77 ? 6.129 -14.07 4.637 1 95.44 77 ASN B N 1
ATOM 1854 C CA . ASN B 1 77 ? 6.277 -15.508 4.438 1 95.44 77 ASN B CA 1
ATOM 1855 C C . ASN B 1 77 ? 5.75 -15.938 3.074 1 95.44 77 ASN B C 1
ATOM 1857 O O . ASN B 1 77 ? 4.668 -15.531 2.662 1 95.44 77 ASN B O 1
ATOM 1861 N N . ILE B 1 78 ? 6.539 -16.719 2.383 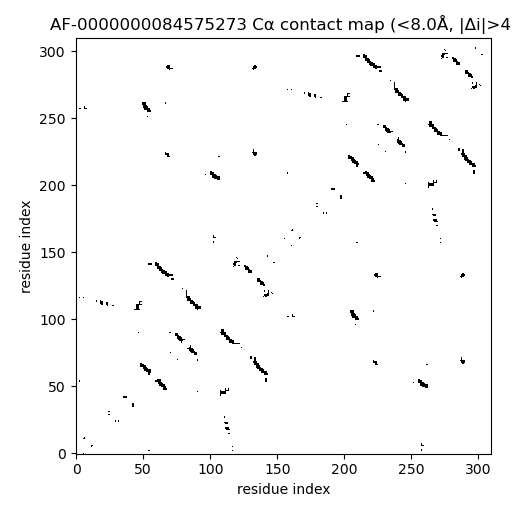1 95.56 78 ILE B N 1
ATOM 1862 C CA . ILE B 1 78 ? 6.145 -17.281 1.098 1 95.56 78 ILE B CA 1
ATOM 1863 C C . ILE B 1 78 ? 6.246 -18.797 1.149 1 95.56 78 ILE B C 1
ATOM 1865 O O . ILE B 1 78 ? 7.32 -19.344 1.413 1 95.56 78 ILE B O 1
ATOM 1869 N N . ASP B 1 79 ? 5.145 -19.422 0.896 1 92.56 79 ASP B N 1
ATOM 1870 C CA . ASP B 1 79 ? 5.102 -20.875 0.942 1 92.56 79 ASP B CA 1
ATOM 1871 C C . ASP B 1 79 ? 4.426 -21.453 -0.304 1 92.56 79 ASP B C 1
ATOM 1873 O O . ASP B 1 79 ? 3.557 -20.812 -0.893 1 92.56 79 ASP B O 1
ATOM 1877 N N . VAL B 1 80 ? 4.91 -22.641 -0.668 1 90.75 80 VAL B N 1
ATOM 1878 C CA . VAL B 1 80 ? 4.258 -23.375 -1.743 1 90.75 80 VAL B CA 1
ATOM 1879 C C . VAL B 1 80 ? 3.85 -24.766 -1.243 1 90.75 80 VAL B C 1
ATOM 1881 O O . VAL B 1 80 ? 4.684 -25.516 -0.731 1 90.75 80 VAL B O 1
ATOM 1884 N N . HIS B 1 81 ? 2.584 -25.016 -1.353 1 87.88 81 HIS B N 1
ATOM 1885 C CA . HIS B 1 81 ? 2.043 -26.312 -0.977 1 87.88 81 HIS B CA 1
ATOM 1886 C C . HIS B 1 81 ? 0.897 -26.719 -1.898 1 87.88 81 HIS B C 1
ATOM 1888 O O . HIS B 1 81 ? -0.005 -25.922 -2.164 1 87.88 81 HIS B O 1
ATOM 1894 N N . ASN B 1 82 ? 0.965 -27.922 -2.369 1 87 82 ASN B N 1
ATOM 1895 C CA . ASN B 1 82 ? -0.094 -28.469 -3.211 1 87 82 ASN B CA 1
ATOM 1896 C C . ASN B 1 82 ? -0.412 -27.547 -4.379 1 87 82 ASN B C 1
ATOM 1898 O O . ASN B 1 82 ? -1.578 -27.234 -4.633 1 87 82 ASN B O 1
ATOM 1902 N N . ASN B 1 83 ? 0.61 -27 -4.996 1 87.31 83 ASN B N 1
ATOM 1903 C CA . ASN B 1 83 ? 0.506 -26.188 -6.195 1 87.31 83 ASN B CA 1
ATOM 1904 C C . ASN B 1 83 ? -0.182 -24.844 -5.906 1 87.31 83 ASN B C 1
ATOM 1906 O O . ASN B 1 83 ? -0.967 -24.359 -6.723 1 87.31 83 ASN B O 1
ATOM 1910 N N . VAL B 1 84 ? -0.006 -24.438 -4.668 1 88.38 84 VAL B N 1
ATOM 1911 C CA . VAL B 1 84 ? -0.521 -23.125 -4.301 1 88.38 84 VAL B CA 1
ATOM 1912 C C . VAL B 1 84 ? 0.58 -22.297 -3.631 1 88.38 84 VAL B C 1
ATOM 1914 O O . VAL B 1 84 ? 1.179 -22.75 -2.646 1 88.38 84 VAL B O 1
ATOM 1917 N N . LEU B 1 85 ? 0.868 -21.234 -4.234 1 91.56 85 LEU B N 1
ATOM 1918 C CA . LEU B 1 85 ? 1.782 -20.266 -3.637 1 91.56 85 LEU B CA 1
ATOM 1919 C C . LEU B 1 85 ? 1.04 -19.328 -2.688 1 91.56 85 LEU B C 1
ATOM 1921 O O . LEU B 1 85 ? 0.042 -18.719 -3.068 1 91.56 85 LEU B O 1
ATOM 1925 N N . THR B 1 86 ? 1.48 -19.281 -1.431 1 92.5 86 THR B N 1
ATOM 1926 C CA . THR B 1 86 ? 0.833 -18.438 -0.433 1 92.5 86 THR B CA 1
ATOM 1927 C C . THR B 1 86 ? 1.796 -17.375 0.084 1 92.5 86 THR B C 1
ATOM 1929 O O . THR B 1 86 ? 2.908 -17.688 0.511 1 92.5 86 THR B O 1
ATOM 1932 N N . VAL B 1 87 ? 1.362 -16.156 -0.031 1 95 87 VAL B N 1
ATOM 1933 C CA . VAL B 1 87 ? 2.09 -15.039 0.561 1 95 87 VAL B CA 1
ATOM 1934 C C . VAL B 1 87 ? 1.347 -14.539 1.797 1 95 87 VAL B C 1
ATOM 1936 O O . VAL B 1 87 ? 0.154 -14.234 1.729 1 95 87 VAL B O 1
ATOM 1939 N N . SER B 1 88 ? 2.055 -14.555 2.918 1 94.62 88 SER B N 1
ATOM 1940 C CA . SER B 1 88 ? 1.399 -14.133 4.152 1 94.62 88 SER B CA 1
ATOM 1941 C C . SER B 1 88 ? 2.328 -13.273 5.004 1 94.62 88 SER B C 1
ATOM 1943 O O . SER B 1 88 ? 3.541 -13.25 4.777 1 94.62 88 SER B O 1
ATOM 1945 N N . GLY B 1 89 ? 1.786 -12.57 5.934 1 93.38 89 GLY B N 1
ATOM 1946 C CA . GLY B 1 89 ? 2.502 -11.703 6.855 1 93.38 89 GLY B CA 1
ATOM 1947 C C . GLY B 1 89 ? 1.584 -10.891 7.746 1 93.38 89 GLY B C 1
ATOM 1948 O O . GLY B 1 89 ? 0.406 -11.219 7.898 1 93.38 89 GLY B O 1
ATOM 1949 N N . GLU B 1 90 ? 2.209 -9.906 8.391 1 89.88 90 GLU B N 1
ATOM 1950 C CA . GLU B 1 90 ? 1.433 -9.047 9.281 1 89.88 90 GLU B CA 1
ATOM 1951 C C . GLU B 1 90 ? 1.859 -7.586 9.148 1 89.88 90 GLU B C 1
ATOM 1953 O O . GLU B 1 90 ? 3.039 -7.266 9.297 1 89.88 90 GLU B O 1
ATOM 1958 N N . GLN B 1 91 ? 0.866 -6.812 8.734 1 86.94 91 GLN B N 1
ATOM 1959 C CA . GLN B 1 91 ? 1.065 -5.367 8.75 1 86.94 91 GLN B CA 1
ATOM 1960 C C . GLN B 1 91 ? 0.765 -4.785 10.125 1 86.94 91 GLN B C 1
ATOM 1962 O O . GLN B 1 91 ? -0.394 -4.73 10.547 1 86.94 91 GLN B O 1
ATOM 1967 N N . LYS B 1 92 ? 1.834 -4.352 10.797 1 78.25 92 LYS B N 1
ATOM 1968 C CA . LYS B 1 92 ? 1.653 -3.875 12.164 1 78.25 92 LYS B CA 1
ATOM 1969 C C . LYS B 1 92 ? 1.401 -2.371 12.195 1 78.25 92 LYS B C 1
ATOM 1971 O O . LYS B 1 92 ? 1.929 -1.632 11.359 1 78.25 92 LYS B O 1
ATOM 1976 N N . HIS B 1 93 ? 0.387 -2.053 13.016 1 70.5 93 HIS B N 1
ATOM 1977 C CA . HIS B 1 93 ? 0.167 -0.64 13.312 1 70.5 93 HIS B CA 1
ATOM 1978 C C . HIS B 1 93 ? 1.25 -0.094 14.234 1 70.5 93 HIS B C 1
ATOM 1980 O O . HIS B 1 93 ? 1.806 -0.833 15.047 1 70.5 93 HIS B O 1
ATOM 1986 N N . SER B 1 94 ? 1.919 0.96 13.836 1 58.12 94 SER B N 1
ATOM 1987 C CA . SER B 1 94 ? 2.816 1.474 14.867 1 58.12 94 SER B CA 1
ATOM 1988 C C . SER B 1 94 ? 2.109 1.581 16.219 1 58.12 94 SER B C 1
ATOM 1990 O O . SER B 1 94 ? 1.035 2.178 16.312 1 58.12 94 SER B O 1
ATOM 1992 N N . GLU B 1 95 ? 2.164 0.452 16.938 1 52.97 95 GLU B N 1
ATOM 1993 C CA . GLU B 1 95 ? 1.612 0.296 18.281 1 52.97 95 GLU B CA 1
ATOM 1994 C C . GLU B 1 95 ? 1.709 1.598 19.078 1 52.97 95 GLU B C 1
ATOM 1996 O O . GLU B 1 95 ? 0.878 1.864 19.938 1 52.97 95 GLU B O 1
ATOM 2001 N N . GLU B 1 96 ? 2.857 2.213 18.953 1 50.09 96 GLU B N 1
ATOM 2002 C CA . GLU B 1 96 ? 3.111 3.229 19.969 1 50.09 96 GLU B CA 1
ATOM 2003 C C . GLU B 1 96 ? 2.076 4.348 19.906 1 50.09 96 GLU B C 1
ATOM 2005 O O . GLU B 1 96 ? 1.976 5.164 20.812 1 50.09 96 GLU B O 1
ATOM 2010 N N . ARG B 1 97 ? 1.419 4.426 18.812 1 56.12 97 ARG B N 1
ATOM 2011 C CA . ARG B 1 97 ? 0.628 5.652 18.844 1 56.12 97 ARG B CA 1
ATOM 2012 C C . ARG B 1 97 ? -0.759 5.398 19.422 1 56.12 97 ARG B C 1
ATOM 2014 O O . ARG B 1 97 ? -1.44 4.449 19.031 1 56.12 97 ARG B O 1
ATOM 2021 N N . LYS B 1 98 ? -0.883 5.816 20.609 1 57.47 98 LYS B N 1
ATOM 2022 C CA . LYS B 1 98 ? -2.146 5.754 21.344 1 57.47 98 LYS B CA 1
ATOM 2023 C C . LYS B 1 98 ? -3.336 5.859 20.391 1 57.47 98 LYS B C 1
ATOM 2025 O O . LYS B 1 98 ? -3.324 6.672 19.469 1 57.47 98 LYS B O 1
ATOM 2030 N N . GLU B 1 99 ? -4.121 4.875 20.328 1 61.56 99 GLU B N 1
ATOM 2031 C CA . GLU B 1 99 ? -5.367 4.891 19.578 1 61.56 99 GLU B CA 1
ATOM 2032 C C . GLU B 1 99 ? -6.012 6.273 19.594 1 61.56 99 GLU B C 1
ATOM 2034 O O . GLU B 1 99 ? -6.707 6.656 18.656 1 61.56 99 GLU B O 1
ATOM 2039 N N . ASP B 1 100 ? -5.461 7.094 20.625 1 69.69 100 ASP B N 1
ATOM 2040 C CA . ASP B 1 100 ? -6.031 8.43 20.781 1 69.69 100 ASP B CA 1
ATOM 2041 C C . ASP B 1 100 ? -5.266 9.453 19.938 1 69.69 100 ASP B C 1
ATOM 2043 O O . ASP B 1 100 ? -4.043 9.375 19.828 1 69.69 100 ASP B O 1
ATOM 2047 N N . GLY B 1 101 ? -5.957 10.125 18.969 1 80.44 101 GLY B N 1
ATOM 2048 C CA . GLY B 1 101 ? -5.371 11.273 18.297 1 80.44 101 GLY B CA 1
ATOM 2049 C C . GLY B 1 101 ? -5.367 11.133 16.781 1 80.44 101 GLY B C 1
ATOM 2050 O O . GLY B 1 101 ? -4.848 12.008 16.078 1 80.44 101 GLY B O 1
ATOM 2051 N N . TYR B 1 102 ? -5.82 9.953 16.438 1 82.69 102 TYR B N 1
ATOM 2052 C CA . TYR B 1 102 ? -5.914 9.836 14.992 1 82.69 102 TYR B CA 1
ATOM 2053 C C . TYR B 1 102 ? -7.043 10.695 14.438 1 82.69 102 TYR B C 1
ATOM 2055 O O . TYR B 1 102 ? -8.195 10.57 14.867 1 82.69 102 TYR B O 1
ATOM 2063 N N . VAL B 1 103 ? -6.574 11.539 13.531 1 84.81 103 VAL B N 1
ATOM 2064 C CA . VAL B 1 103 ? -7.57 12.398 12.898 1 84.81 103 VAL B CA 1
ATOM 2065 C C . VAL B 1 103 ? -8.023 11.789 11.578 1 84.81 103 VAL B C 1
ATOM 2067 O O . VAL B 1 103 ? -9.156 12.008 11.141 1 84.81 103 VAL B O 1
ATOM 2070 N N . VAL B 1 104 ? -7.133 11.031 10.945 1 87.31 104 VAL B N 1
ATOM 2071 C CA . VAL B 1 104 ? -7.422 10.273 9.734 1 87.31 104 VAL B CA 1
ATOM 2072 C C . VAL B 1 104 ? -6.797 8.883 9.836 1 87.31 104 VAL B C 1
ATOM 2074 O O . VAL B 1 104 ? -5.645 8.742 10.258 1 87.31 104 VAL B O 1
ATOM 2077 N N . ARG B 1 105 ? -7.609 7.883 9.508 1 87.75 105 ARG B N 1
ATOM 2078 C CA . ARG B 1 105 ? -7.129 6.504 9.508 1 87.75 105 ARG B CA 1
ATOM 2079 C C . ARG B 1 105 ? -7.609 5.758 8.273 1 87.75 105 ARG B C 1
ATOM 2081 O O . ARG B 1 105 ? -8.719 5.227 8.258 1 87.75 105 ARG B O 1
ATOM 2088 N N . GLU B 1 106 ? -6.723 5.75 7.309 1 90.69 106 GLU B N 1
ATOM 2089 C CA . GLU B 1 106 ? -7.109 5.086 6.07 1 90.69 106 GLU B CA 1
ATOM 2090 C C . GLU B 1 106 ? -6.332 3.789 5.871 1 90.69 106 GLU B C 1
ATOM 2092 O O . GLU B 1 106 ? -6.734 2.93 5.086 1 90.69 106 GLU B O 1
ATOM 2097 N N . ARG B 1 107 ? -5.246 3.689 6.523 1 91.38 107 ARG B N 1
ATOM 2098 C CA . ARG B 1 107 ? -4.395 2.516 6.348 1 91.38 107 ARG B CA 1
ATOM 2099 C C . ARG B 1 107 ? -4.973 1.308 7.078 1 91.38 107 ARG B C 1
ATOM 2101 O O . ARG B 1 107 ? -5.609 1.454 8.125 1 91.38 107 ARG B O 1
ATOM 2108 N N . ARG B 1 108 ? -4.758 0.185 6.457 1 88.62 108 ARG B N 1
ATOM 2109 C CA . ARG B 1 108 ? -5.25 -1.057 7.039 1 88.62 108 ARG B CA 1
ATOM 2110 C C . ARG B 1 108 ? -4.109 -1.873 7.637 1 88.62 108 ARG B C 1
ATOM 2112 O O . ARG B 1 108 ? -2.994 -1.87 7.109 1 88.62 108 ARG B O 1
ATOM 2119 N N . TYR B 1 109 ? -4.453 -2.469 8.711 1 87 109 TYR B N 1
ATOM 2120 C CA . TYR B 1 109 ? -3.451 -3.24 9.438 1 87 109 TYR B CA 1
ATOM 2121 C C . TYR B 1 109 ? -3.975 -4.633 9.773 1 87 109 TYR B C 1
ATOM 2123 O O . TYR B 1 109 ? -5.176 -4.891 9.688 1 87 109 TYR B O 1
ATOM 2131 N N . GLY B 1 110 ? -2.961 -5.527 10.141 1 87.25 110 GLY B N 1
ATOM 2132 C CA . GLY B 1 110 ? -3.316 -6.887 10.516 1 87.25 110 GLY B CA 1
ATOM 2133 C C . GLY B 1 110 ? -2.635 -7.941 9.664 1 87.25 110 GLY B C 1
ATOM 2134 O O . GLY B 1 110 ? -1.767 -7.625 8.852 1 87.25 110 GLY B O 1
ATOM 2135 N N . ARG B 1 111 ? -3.061 -9.164 9.977 1 89 111 ARG B N 1
ATOM 2136 C CA . ARG B 1 111 ? -2.52 -10.305 9.234 1 89 111 ARG B CA 1
ATOM 2137 C C . ARG B 1 111 ? -3.188 -10.43 7.871 1 89 111 ARG B C 1
ATOM 2139 O O . ARG B 1 111 ? -4.352 -10.062 7.707 1 89 111 ARG B O 1
ATOM 2146 N N . PHE B 1 112 ? -2.465 -10.922 6.977 1 90.12 112 PHE B N 1
ATOM 2147 C CA . PHE B 1 112 ? -3 -11.148 5.637 1 90.12 112 PHE B CA 1
ATOM 2148 C C . PHE B 1 112 ? -2.465 -12.445 5.051 1 90.12 112 PHE B C 1
ATOM 2150 O O . PHE B 1 112 ? -1.438 -12.961 5.5 1 90.12 112 PHE B O 1
ATOM 2157 N N . SER B 1 113 ? -3.201 -12.945 4.059 1 92 113 SER B N 1
ATOM 2158 C CA . SER B 1 113 ? -2.773 -14.086 3.256 1 92 113 SER B CA 1
ATOM 2159 C C . SER B 1 113 ? -3.365 -14.023 1.852 1 92 113 SER B C 1
ATOM 2161 O O . SER B 1 113 ? -4.566 -13.805 1.688 1 92 113 SER B O 1
ATOM 2163 N N . ARG B 1 114 ? -2.463 -14.109 0.881 1 92.44 114 ARG B N 1
ATOM 2164 C CA . ARG B 1 114 ? -2.885 -14.211 -0.512 1 92.44 114 ARG B CA 1
ATOM 2165 C C . ARG B 1 114 ? -2.379 -15.508 -1.141 1 92.44 114 ARG B C 1
ATOM 2167 O O . ARG B 1 114 ? -1.233 -15.906 -0.916 1 92.44 114 ARG B O 1
ATOM 2174 N N . SER B 1 115 ? -3.248 -16.156 -1.953 1 90.44 115 SER B N 1
ATOM 2175 C CA . SER B 1 115 ? -2.875 -17.422 -2.561 1 90.44 115 SER B CA 1
ATOM 2176 C C . SER B 1 115 ? -3.004 -17.375 -4.078 1 90.44 115 SER B C 1
ATOM 2178 O O . SER B 1 115 ? -3.98 -16.844 -4.605 1 90.44 115 SER B O 1
ATOM 2180 N N . ILE B 1 116 ? -2.01 -17.969 -4.73 1 88.75 116 ILE B N 1
ATOM 2181 C CA . ILE B 1 116 ? -1.971 -18.047 -6.188 1 88.75 116 ILE B CA 1
ATOM 2182 C C . ILE B 1 116 ? -1.69 -19.484 -6.621 1 88.75 116 ILE B C 1
ATOM 2184 O O . ILE B 1 116 ? -0.744 -20.109 -6.141 1 88.75 116 ILE B O 1
ATOM 2188 N N . PRO B 1 117 ? -2.504 -19.938 -7.48 1 88.31 117 PRO B N 1
ATOM 2189 C CA . PRO B 1 117 ? -2.174 -21.266 -8.016 1 88.31 117 PRO B CA 1
ATOM 2190 C C . PRO B 1 117 ? -0.885 -21.266 -8.836 1 88.31 117 PRO B C 1
ATOM 2192 O O . PRO B 1 117 ? -0.607 -20.297 -9.555 1 88.31 117 PRO B O 1
ATOM 2195 N N . VAL B 1 118 ? -0.125 -22.328 -8.68 1 88.75 118 VAL B N 1
ATOM 2196 C CA . VAL B 1 118 ? 1.1 -22.516 -9.453 1 88.75 118 VAL B CA 1
ATOM 2197 C C . VAL B 1 118 ? 1.037 -23.828 -10.227 1 88.75 118 VAL B C 1
ATOM 2199 O O . VAL B 1 118 ? 0.204 -24.688 -9.93 1 88.75 118 VAL B O 1
ATOM 2202 N N . PRO B 1 119 ? 1.85 -23.875 -11.281 1 86.94 119 PRO B N 1
ATOM 2203 C CA . PRO B 1 119 ? 1.822 -25.109 -12.062 1 86.94 119 PRO B CA 1
ATOM 2204 C C . PRO B 1 119 ? 2.152 -26.359 -11.227 1 86.94 119 PRO B C 1
ATOM 2206 O O . PRO B 1 119 ? 2.932 -26.266 -10.281 1 86.94 119 PRO B O 1
ATOM 2209 N N . GLN B 1 120 ? 1.601 -27.391 -11.727 1 85.56 120 GLN B N 1
ATOM 2210 C CA . GLN B 1 120 ? 1.844 -28.656 -11.047 1 85.56 120 GLN B CA 1
ATOM 2211 C C . GLN B 1 120 ? 3.322 -29.031 -11.094 1 85.56 120 GLN B C 1
ATOM 2213 O O . GLN B 1 120 ? 3.973 -28.891 -12.125 1 85.56 120 GLN B O 1
ATOM 2218 N N . GLY B 1 121 ? 3.844 -29.453 -9.914 1 82.81 121 GLY B N 1
ATOM 2219 C CA . GLY B 1 121 ? 5.211 -29.938 -9.867 1 82.81 121 GLY B CA 1
ATOM 2220 C C . GLY B 1 121 ? 6.242 -28.844 -9.766 1 82.81 121 GLY B C 1
ATOM 2221 O O . GLY B 1 121 ? 7.441 -29.078 -9.883 1 82.81 121 GLY B O 1
ATOM 2222 N N . ILE B 1 122 ? 5.805 -27.688 -9.578 1 86.5 122 ILE B N 1
ATOM 2223 C CA . ILE B 1 122 ? 6.738 -26.562 -9.477 1 86.5 122 ILE B CA 1
ATOM 2224 C C . ILE B 1 122 ? 7.727 -26.812 -8.344 1 86.5 122 ILE B C 1
ATOM 2226 O O . ILE B 1 122 ? 7.352 -27.328 -7.285 1 86.5 122 ILE B O 1
ATOM 2230 N N . LYS B 1 123 ? 8.953 -26.562 -8.625 1 86.56 123 LYS B N 1
ATOM 2231 C CA . LYS B 1 123 ? 9.992 -26.672 -7.609 1 86.56 123 LYS B CA 1
ATOM 2232 C C . LYS B 1 123 ? 10.258 -25.328 -6.941 1 86.56 123 LYS B C 1
ATOM 2234 O O . LYS B 1 123 ? 10.227 -24.281 -7.598 1 86.56 123 LYS B O 1
ATOM 2239 N N . PRO B 1 124 ? 10.547 -25.375 -5.676 1 86.94 124 PRO B N 1
ATOM 2240 C CA . PRO B 1 124 ? 10.82 -24.125 -4.953 1 86.94 124 PRO B CA 1
ATOM 2241 C C . PRO B 1 124 ? 11.922 -23.297 -5.613 1 86.94 124 PRO B C 1
ATOM 2243 O O . PRO B 1 124 ? 11.875 -22.062 -5.578 1 86.94 124 PRO B O 1
ATOM 2246 N N . GLU B 1 125 ? 12.828 -23.969 -6.219 1 89.69 125 GLU B N 1
ATOM 2247 C CA . GLU B 1 125 ? 13.953 -23.266 -6.832 1 89.69 125 GLU B CA 1
ATOM 2248 C C . GLU B 1 125 ? 13.508 -22.469 -8.047 1 89.69 125 GLU B C 1
ATOM 2250 O O . GLU B 1 125 ? 14.227 -21.578 -8.508 1 89.69 125 GLU B O 1
ATOM 2255 N N . GLU B 1 126 ? 12.336 -22.828 -8.539 1 91.62 126 GLU B N 1
ATOM 2256 C CA . GLU B 1 126 ? 11.82 -22.172 -9.727 1 91.62 126 GLU B CA 1
ATOM 2257 C C . GLU B 1 126 ? 11.055 -20.906 -9.359 1 91.62 126 GLU B C 1
ATOM 2259 O O . GLU B 1 126 ? 10.625 -20.141 -10.242 1 91.62 126 GLU B O 1
ATOM 2264 N N . ILE B 1 127 ? 10.953 -20.688 -8.078 1 93.56 127 ILE B N 1
ATOM 2265 C CA . ILE B 1 127 ? 10.227 -19.516 -7.586 1 93.56 127 ILE B CA 1
ATOM 2266 C C . ILE B 1 127 ? 11.219 -18.484 -7.066 1 93.56 127 ILE B C 1
ATOM 2268 O O . ILE B 1 127 ? 12.086 -18.797 -6.246 1 93.56 127 ILE B O 1
ATOM 2272 N N . LYS B 1 128 ? 11.156 -17.328 -7.637 1 96.38 128 LYS B N 1
ATOM 2273 C CA . LYS B 1 128 ? 11.984 -16.203 -7.188 1 96.38 128 LYS B CA 1
ATOM 2274 C C . LYS B 1 128 ? 11.125 -15.102 -6.586 1 96.38 128 LYS B C 1
ATOM 2276 O O . LYS B 1 128 ? 10.039 -14.805 -7.09 1 96.38 128 LYS B O 1
ATOM 2281 N N . ALA B 1 129 ? 11.641 -14.531 -5.508 1 96.75 129 ALA B N 1
ATOM 2282 C CA . ALA B 1 129 ? 10.914 -13.453 -4.836 1 96.75 129 ALA B CA 1
ATOM 2283 C C . ALA B 1 129 ? 11.844 -12.312 -4.461 1 96.75 129 ALA B C 1
ATOM 2285 O O . ALA B 1 129 ? 12.984 -12.539 -4.043 1 96.75 129 ALA B O 1
ATOM 2286 N N . ASN B 1 130 ? 11.383 -11.133 -4.684 1 97 130 ASN B N 1
ATOM 2287 C CA . ASN B 1 130 ? 12.109 -9.922 -4.312 1 97 130 ASN B CA 1
ATOM 2288 C C . ASN B 1 130 ? 11.18 -8.867 -3.73 1 97 130 ASN B C 1
ATOM 2290 O O . ASN B 1 130 ? 10.102 -8.609 -4.281 1 97 130 ASN B O 1
ATOM 2294 N N . LEU B 1 131 ? 11.547 -8.344 -2.562 1 96.38 131 LEU B N 1
ATOM 2295 C CA . LEU B 1 131 ? 10.789 -7.262 -1.935 1 96.38 131 LEU B CA 1
ATOM 2296 C C . LEU B 1 131 ? 11.578 -5.961 -1.95 1 96.38 131 LEU B C 1
ATOM 2298 O O . LEU B 1 131 ? 12.664 -5.883 -1.366 1 96.38 131 LEU B O 1
ATOM 2302 N N . GLU B 1 132 ? 11.023 -4.977 -2.664 1 94.81 132 GLU B N 1
ATOM 2303 C CA . GLU B 1 132 ? 11.68 -3.674 -2.768 1 94.81 132 GLU B CA 1
ATOM 2304 C C . GLU B 1 132 ? 10.664 -2.541 -2.674 1 94.81 132 GLU B C 1
ATOM 2306 O O . GLU B 1 132 ? 9.633 -2.561 -3.357 1 94.81 132 GLU B O 1
ATOM 2311 N N . ASN B 1 133 ? 10.906 -1.585 -1.772 1 94.25 133 ASN B N 1
ATOM 2312 C CA . ASN B 1 133 ? 10.078 -0.39 -1.642 1 94.25 133 ASN B CA 1
ATOM 2313 C C . ASN B 1 133 ? 8.609 -0.745 -1.41 1 94.25 133 ASN B C 1
ATOM 2315 O O . ASN B 1 133 ? 7.719 -0.138 -2.004 1 94.25 133 ASN B O 1
ATOM 2319 N N . GLY B 1 134 ? 8.469 -1.759 -0.656 1 94.88 134 GLY B N 1
ATOM 2320 C CA . GLY B 1 134 ? 7.117 -2.125 -0.257 1 94.88 134 GLY B CA 1
ATOM 2321 C C . GLY B 1 134 ? 6.367 -2.889 -1.33 1 94.88 134 GLY B C 1
ATOM 2322 O O . GLY B 1 134 ? 5.141 -2.998 -1.277 1 94.88 134 GLY B O 1
ATOM 2323 N N . VAL B 1 135 ? 7.125 -3.369 -2.365 1 96.06 135 VAL B N 1
ATOM 2324 C CA . VAL B 1 135 ? 6.523 -4.176 -3.42 1 96.06 135 VAL B CA 1
ATOM 2325 C C . VAL B 1 135 ? 7.211 -5.539 -3.484 1 96.06 135 VAL B C 1
ATOM 2327 O O . VAL B 1 135 ? 8.438 -5.617 -3.625 1 96.06 135 VAL B O 1
ATOM 2330 N N . LEU B 1 136 ? 6.41 -6.574 -3.35 1 97.06 136 LEU B N 1
ATOM 2331 C CA . LEU B 1 136 ? 6.918 -7.934 -3.492 1 97.06 136 LEU B CA 1
ATOM 2332 C C . LEU B 1 136 ? 6.652 -8.469 -4.895 1 97.06 136 LEU B C 1
ATOM 2334 O O . LEU B 1 136 ? 5.512 -8.453 -5.363 1 97.06 136 LEU B O 1
ATOM 2338 N N . THR B 1 137 ? 7.684 -8.883 -5.539 1 96.69 137 THR B N 1
ATOM 2339 C CA . THR B 1 137 ? 7.562 -9.516 -6.848 1 96.69 137 THR B CA 1
ATOM 2340 C C . THR B 1 137 ? 7.949 -10.992 -6.77 1 96.69 137 THR B C 1
ATOM 2342 O O . THR B 1 137 ? 9.062 -11.328 -6.367 1 96.69 137 THR B O 1
ATOM 2345 N N . VAL B 1 138 ? 7.035 -11.844 -7.109 1 96.62 138 VAL B N 1
ATOM 2346 C CA . VAL B 1 138 ? 7.277 -13.281 -7.148 1 96.62 138 VAL B CA 1
ATOM 2347 C C . VAL B 1 138 ? 7.148 -13.789 -8.586 1 96.62 138 VAL B C 1
ATOM 2349 O O . VAL B 1 138 ? 6.168 -13.484 -9.266 1 96.62 138 VAL B O 1
ATOM 2352 N N . THR B 1 139 ? 8.102 -14.531 -9.008 1 95.94 139 THR B N 1
ATOM 2353 C CA . THR B 1 139 ? 8.062 -15.078 -10.367 1 95.94 139 THR B CA 1
ATOM 2354 C C . THR B 1 139 ? 8.203 -16.594 -10.344 1 95.94 139 THR B C 1
ATOM 2356 O O . THR B 1 139 ? 8.898 -17.156 -9.492 1 95.94 139 THR B O 1
ATOM 2359 N N . PHE B 1 140 ? 7.602 -17.234 -11.281 1 94 140 PHE B N 1
ATOM 2360 C CA . PHE B 1 140 ? 7.695 -18.672 -11.492 1 94 140 PHE B CA 1
ATOM 2361 C C . PHE B 1 140 ? 7.27 -19.047 -12.914 1 94 140 PHE B C 1
ATOM 2363 O O . PHE B 1 140 ? 6.609 -18.25 -13.594 1 94 140 PHE B O 1
ATOM 2370 N N . PRO B 1 141 ? 7.684 -20.188 -13.352 1 92.56 141 PRO B N 1
ATOM 2371 C CA . PRO B 1 141 ? 7.328 -20.578 -14.711 1 92.56 141 PRO B CA 1
ATOM 2372 C C . PRO B 1 141 ? 5.84 -20.891 -14.867 1 92.56 141 PRO B C 1
ATOM 2374 O O . PRO B 1 141 ? 5.207 -21.375 -13.93 1 92.56 141 PRO B O 1
ATOM 2377 N N . ARG B 1 142 ? 5.355 -20.531 -16 1 86.81 142 ARG B N 1
ATOM 2378 C CA . ARG B 1 142 ? 3.957 -20.797 -16.328 1 86.81 142 ARG B CA 1
ATOM 2379 C C . ARG B 1 142 ? 3.688 -22.297 -16.391 1 86.81 142 ARG B C 1
ATOM 2381 O O . ARG B 1 142 ? 2.637 -22.766 -15.953 1 86.81 142 ARG B O 1
ATOM 2388 N N . THR B 1 143 ? 4.59 -22.953 -17.109 1 80.75 143 THR B N 1
ATOM 2389 C CA . THR B 1 143 ? 4.473 -24.391 -17.266 1 80.75 143 THR B CA 1
ATOM 2390 C C . THR B 1 143 ? 5.695 -25.094 -16.688 1 80.75 143 THR B C 1
ATOM 2392 O O . THR B 1 143 ? 6.793 -24.531 -16.672 1 80.75 143 THR B O 1
ATOM 2395 N N . SER B 1 144 ? 5.359 -26.156 -16 1 69 144 SER B N 1
ATOM 2396 C CA . SER B 1 144 ? 6.48 -26.984 -15.578 1 69 144 SER B CA 1
ATOM 2397 C C . SER B 1 144 ? 6.984 -27.859 -16.719 1 69 144 SER B C 1
ATOM 2399 O O . SER B 1 144 ? 6.223 -28.203 -17.625 1 69 144 SER B O 1
ATOM 2401 N N . PRO B 1 145 ? 8.312 -27.906 -16.891 1 57.78 145 PRO B N 1
ATOM 2402 C CA . PRO B 1 145 ? 8.828 -28.781 -17.938 1 57.78 145 PRO B CA 1
ATOM 2403 C C . PRO B 1 145 ? 8.094 -30.125 -17.984 1 57.78 145 PRO B C 1
ATOM 2405 O O . PRO B 1 145 ? 7.977 -30.734 -19.062 1 57.78 145 PRO B O 1
ATOM 2408 N N . GLU B 1 146 ? 7.711 -30.531 -16.844 1 54.19 146 GLU B N 1
ATOM 2409 C CA . GLU B 1 146 ? 7.129 -31.875 -16.844 1 54.19 146 GLU B CA 1
ATOM 2410 C C . GLU B 1 146 ? 5.754 -31.875 -17.516 1 54.19 146 GLU B C 1
ATOM 2412 O O . GLU B 1 146 ? 5.273 -32.906 -17.953 1 54.19 146 GLU B O 1
ATOM 2417 N N . GLN B 1 147 ? 5.18 -30.734 -17.469 1 53.88 147 GLN B N 1
ATOM 2418 C CA . GLN B 1 147 ? 3.826 -30.703 -18.016 1 53.88 147 GLN B CA 1
ATOM 2419 C C . GLN B 1 147 ? 3.848 -30.531 -19.531 1 53.88 147 GLN B C 1
ATOM 2421 O O . GLN B 1 147 ? 2.795 -30.422 -20.172 1 53.88 147 GLN B O 1
ATOM 2426 N N . ALA B 1 148 ? 4.973 -30.406 -20.078 1 49.25 148 ALA B N 1
ATOM 2427 C CA . ALA B 1 148 ? 5.012 -30.422 -21.531 1 49.25 148 ALA B CA 1
ATOM 2428 C C . ALA B 1 148 ? 4.262 -31.625 -22.094 1 49.25 148 ALA B C 1
ATOM 2430 O O . ALA B 1 148 ? 4.262 -32.688 -21.469 1 49.25 148 ALA B O 1
ATOM 2431 N N . PRO B 1 149 ? 3.27 -31.359 -22.844 1 48.44 149 PRO B N 1
ATOM 2432 C CA . PRO B 1 149 ? 2.506 -32.469 -23.438 1 48.44 149 PRO B CA 1
ATOM 2433 C C . PRO B 1 149 ? 3.389 -33.656 -23.844 1 48.44 149 PRO B C 1
ATOM 2435 O O . PRO B 1 149 ? 4.449 -33.438 -24.438 1 48.44 149 PRO B O 1
ATOM 2438 N N . LYS B 1 150 ? 3.486 -34.625 -22.984 1 46.59 150 LYS B N 1
ATOM 2439 C CA . LYS B 1 150 ? 4.109 -35.875 -23.438 1 46.59 150 LYS B CA 1
ATOM 2440 C C . LYS B 1 150 ? 3.422 -36.438 -24.688 1 46.59 150 LYS B C 1
ATOM 2442 O O . LYS B 1 150 ? 2.203 -36.625 -24.703 1 46.59 150 LYS B O 1
ATOM 2447 N N . LYS B 1 151 ? 3.912 -36 -25.766 1 44.75 151 LYS B N 1
ATOM 2448 C CA . LYS B 1 151 ? 3.418 -36.594 -27 1 44.75 151 LYS B CA 1
ATOM 2449 C C . LYS B 1 151 ? 3.352 -38.094 -26.906 1 44.75 151 LYS B C 1
ATOM 2451 O O . LYS B 1 151 ? 4.355 -38.75 -26.609 1 44.75 151 LYS B O 1
ATOM 2456 N N . ILE B 1 152 ? 2.316 -38.531 -26.375 1 44.91 152 ILE B N 1
ATOM 2457 C CA . ILE B 1 152 ? 2.146 -39.969 -26.406 1 44.91 152 ILE B CA 1
ATOM 2458 C C . ILE B 1 152 ? 2.365 -40.5 -27.828 1 44.91 152 ILE B C 1
ATOM 2460 O O . ILE B 1 152 ? 1.641 -40.094 -28.75 1 44.91 152 ILE B O 1
ATOM 2464 N N . ALA B 1 153 ? 3.525 -40.75 -28.094 1 43.06 153 ALA B N 1
ATOM 2465 C CA . ALA B 1 153 ? 3.758 -41.438 -29.359 1 43.06 153 ALA B CA 1
ATOM 2466 C C . ALA B 1 153 ? 2.891 -42.688 -29.484 1 43.06 153 ALA B C 1
ATOM 2468 O O . ALA B 1 153 ? 2.848 -43.531 -28.562 1 43.06 153 ALA B O 1
ATOM 2469 N N . VAL B 1 154 ? 1.77 -42.438 -30.109 1 50.94 154 VAL B N 1
ATOM 2470 C CA . VAL B 1 154 ? 1.021 -43.656 -30.406 1 50.94 154 VAL B CA 1
ATOM 2471 C C . VAL B 1 154 ? 1.955 -44.719 -31.031 1 50.94 154 VAL B C 1
ATOM 2473 O O . VAL B 1 154 ? 2.625 -44.438 -32.031 1 50.94 154 VAL B O 1
ATOM 2476 N N . GLN B 1 155 ? 2.473 -45.5 -30.188 1 42.59 155 GLN B N 1
ATOM 2477 C CA . GLN B 1 155 ? 3.059 -46.656 -30.859 1 42.59 155 GLN B CA 1
ATOM 2478 C C . GLN B 1 155 ? 2 -47.469 -31.625 1 42.59 155 GLN B C 1
ATOM 2480 O O . GLN B 1 155 ? 0.85 -47.531 -31.188 1 42.59 155 GLN B O 1
#

Sequence (310 aa):
MSLVSFFSDPLYDEFDRLFDEAFTRRTSGGNGAQVARRDNNNAPRAFRPSVDIHEDKEKNLVTATFELPGLKKEDVNIDVHNNVLTVSGEQKHSEERKEDGYVVRERRYGRFSRSIPVPQGIKPEEIKANLENGVLTVTFPRTSPEQAPKKIAVQMSLVSFFSDPLYDEFDRLFDEAFTRRTSGGNGAQVARRDNNNAPRAFRPSVDIHEDKEKNLVTATFELPGLKKEDVNIDVHNNVLTVSGEQKHSEERKEDGYVVRERRYGRFSRSIPVPQGIKPEEIKANLENGVLTVTFPRTSPEQAPKKIAVQ

Organism: Pycnoporus cinnabarinus (NCBI:txid5643)

InterPro domains:
  IPR002068 Alpha crystallin/Hsp20 domain [PF00011] (57-155)
  IPR002068 Alpha crystallin/Hsp20 domain [PS01031] (42-155)
  IPR008978 HSP20-like chaperone [G3DSA:2.60.40.790] (5-155)
  IPR008978 HSP20-like chaperone [SSF49764] (40-149)
  IPR031107 Small heat shock protein [PTHR11527] (34-153)

Radius of gyration: 23.08 Å; Cα contacts (8 Å, |Δi|>4): 521; chains: 2; bounding box: 36×93×61 Å

Nearest PDB structures (foldseek):
  3w1z-assembly1_B  TM=7.519E-01  e=5.424E-11  Schizosaccharomyces pombe 972h-
  5j7n-assembly1_A  TM=8.253E-01  e=3.474E-09  Xylella fastidiosa 9a5c
  3guf-assembly1_B  TM=8.834E-01  e=2.014E-08  Xanthomonas citri
  5ds1-assembly1_A-2  TM=8.129E-01  e=1.866E-07  Pisum sativum
  6ewn-assembly2_B  TM=8.084E-01  e=7.614E-07  Thermostichus vulcanus

Secondary structure (DSSP, 8-state):
--HHHHHHSHHHHHHHHHHHHHHHHHHS-SS--------STTS-------EEEEEETTTTEEEEEEE-TT--GGGEEEEEETTEEEEEEEE---TTS-STTEEEE----EEEEEEEE--TT--GGG-EEEEETTEEEEEEESS-GGGS-------/--HHHHHHSHHHHHHHHHHHHHHHHHHS-SS--------STTS-------EEEEEETTTTEEEEEEE-TT--GGGEEEEEETTEEEEEEEE---TTS-STTEEEE----EEEEEEEE--TT--GGG-EEEEETTEEEEEEESS-GGGS-------

Solvent-accessible surface area (backbone atoms only — not comparable to full-atom values): 17427 Å² total; per-residue (Å²): 133,56,68,48,60,52,52,68,32,76,58,34,62,51,46,44,49,50,48,25,50,52,47,42,54,64,70,60,47,83,72,65,65,65,71,54,76,51,82,53,96,70,56,79,63,67,28,69,67,37,40,29,31,35,45,37,76,91,70,40,31,29,40,37,37,35,47,39,53,62,49,50,74,89,46,51,45,78,46,76,56,93,42,28,36,35,42,32,39,60,43,75,64,76,71,82,57,57,87,68,42,59,48,39,80,55,64,58,44,39,52,38,47,48,73,40,81,45,36,69,83,64,51,75,86,54,49,45,75,48,75,50,34,9,26,34,40,36,36,32,49,54,62,32,81,82,64,48,80,72,73,72,70,80,123,132,57,68,47,59,51,54,67,32,75,59,34,62,51,47,44,48,50,46,26,51,51,46,43,56,64,69,60,49,84,73,66,64,63,70,54,73,52,83,51,95,71,54,78,64,66,29,70,67,37,40,30,31,35,46,36,76,91,71,40,33,28,40,37,38,34,47,39,53,62,48,52,72,89,46,50,44,78,46,75,56,94,42,30,36,36,42,33,38,59,43,76,62,76,72,81,56,56,86,68,44,59,49,38,78,54,62,59,45,39,53,38,46,47,73,41,81,46,35,69,82,62,50,74,87,53,49,46,75,48,75,50,35,8,26,35,39,35,33,34,50,55,63,32,82,81,64,48,80,73,73,72,71,80,123

pLDDT: mean 77.55, std 18.78, range [34.31, 97.06]